Protein AF-A0A3F2RZM5-F1 (afdb_monomer)

InterPro domains:
  IPR009290 Radial spoke 3 [PF06098] (73-229)
  IPR009290 Radial spoke 3 [PTHR21648] (73-229)

Secondary structure (DSSP, 8-state):
-----------SPPP-----------------GGG---------GGGGG---PPPP-TT--TTS-------PPPTTS----HHHHHHHHHHHHHHHHHHHHHHHHHHHHHHHHHHHHHHHHHHHHHHHHHHHHHHHHHHHHHHHHHHHHHHHHHHHHHHHHHHHHHHHHHHHHHHHHHHHHHHHHHHHHHTT----HHHHHHHHHHHHHHHHHHHHHHHHHHHHHHHHHHHHHHHHHHHHS-S-S--SS--S-----------------S-------------

Mean predicted aligned error: 20.63 Å

Radius of gyration: 78.93 Å; Cα contacts (8 Å, |Δi|>4): 5; chains: 1; bounding box: 143×98×196 Å

Foldseek 3Di:
DDDDPPPPPPPDDPPDDDDDDDDDDDDPPPDPPPPDPDDPPPPPPVPPPPDPPDPPPPPDDPPDDPDPDPDDDDPPPPPDDCVVVCVVVVCVVVVVVVVVVVVVVVVVVVVVVVVVVVVVVVVVVVVVVVVVVVVVVVVVVVVVVVVVVVVVVVVVVVVVVVVVVVVVVCVVVVVVVVVVVVVVVVVCVVVVVDDDPVVVVVVVVVVVVVVVVVVVVVVVVVVVVVVVVVVVVVVVVVVVPPDDDDPPDPPDDDDDDDDDDDPDDDDPDDDPDDPPDPDPDDD

Structure (mmCIF, N/CA/C/O backbone):
data_AF-A0A3F2RZM5-F1
#
_entry.id   AF-A0A3F2RZM5-F1
#
loop_
_atom_site.group_PDB
_atom_site.id
_atom_site.type_symbol
_atom_site.label_atom_id
_atom_site.label_alt_id
_atom_site.label_comp_id
_atom_site.label_asym_id
_atom_site.label_entity_id
_atom_site.label_seq_id
_atom_site.pdbx_PDB_ins_code
_atom_site.Cartn_x
_atom_site.Cartn_y
_atom_site.Cartn_z
_atom_site.occupancy
_atom_site.B_iso_or_equiv
_atom_site.auth_seq_id
_atom_site.auth_comp_id
_atom_site.auth_asym_id
_atom_site.auth_atom_id
_atom_site.pdbx_PDB_model_num
ATOM 1 N N . MET A 1 1 ? -2.749 -2.677 -31.045 1.00 38.81 1 MET A N 1
ATOM 2 C CA . MET A 1 1 ? -2.795 -1.205 -30.966 1.00 38.81 1 MET A CA 1
ATOM 3 C C . MET A 1 1 ? -1.905 -0.737 -32.083 1.00 38.81 1 MET A C 1
ATOM 5 O O . MET A 1 1 ? -0.690 -0.882 -32.002 1.00 38.81 1 MET A O 1
ATOM 9 N N . ASP A 1 2 ? -2.575 -0.428 -33.175 1.00 39.62 2 ASP A N 1
ATOM 10 C CA . ASP A 1 2 ? -2.081 -0.513 -34.534 1.00 39.62 2 ASP A CA 1
ATOM 11 C C . ASP A 1 2 ? -1.040 0.554 -34.868 1.00 39.62 2 ASP A C 1
ATOM 13 O O . ASP A 1 2 ? -0.994 1.638 -34.286 1.00 39.62 2 ASP A O 1
ATOM 17 N N . GLN A 1 3 ? -0.149 0.160 -35.770 1.00 54.00 3 GLN A N 1
ATOM 18 C CA . GLN A 1 3 ? 0.948 0.946 -36.300 1.00 54.00 3 GLN A CA 1
ATOM 19 C C . GLN A 1 3 ? 0.406 1.968 -37.299 1.00 54.00 3 GLN A C 1
ATOM 21 O O . GLN A 1 3 ? -0.071 1.571 -38.352 1.00 54.00 3 GLN A O 1
ATOM 26 N N . ASP A 1 4 ? 0.591 3.254 -37.015 1.00 41.75 4 ASP A N 1
ATOM 27 C CA . ASP A 1 4 ? 0.565 4.314 -38.026 1.00 41.75 4 ASP A CA 1
ATOM 28 C C . ASP A 1 4 ? 1.838 5.156 -37.886 1.00 41.75 4 ASP A C 1
ATOM 30 O O . ASP A 1 4 ? 1.845 6.270 -37.366 1.00 41.75 4 ASP A O 1
ATOM 34 N N . LEU A 1 5 ? 2.964 4.603 -38.338 1.00 53.25 5 LEU A N 1
ATOM 35 C CA . LEU A 1 5 ? 4.107 5.422 -38.738 1.00 53.25 5 LEU A CA 1
ATOM 36 C C . LEU A 1 5 ? 4.076 5.499 -40.258 1.00 53.25 5 LEU A C 1
ATOM 38 O O . LEU A 1 5 ? 4.665 4.681 -40.962 1.00 53.25 5 LEU A O 1
ATOM 42 N N . SER A 1 6 ? 3.325 6.482 -40.754 1.00 38.06 6 SER A N 1
ATOM 43 C CA . SER A 1 6 ? 3.252 6.818 -42.169 1.00 38.06 6 SER A CA 1
ATOM 44 C C . SER A 1 6 ? 4.645 7.207 -42.671 1.00 38.06 6 SER A C 1
ATOM 46 O O . SER A 1 6 ? 5.098 8.339 -42.488 1.00 38.06 6 SER A O 1
ATOM 48 N N . TYR A 1 7 ? 5.344 6.270 -43.306 1.00 47.28 7 TYR A N 1
ATOM 49 C CA . TYR A 1 7 ? 6.550 6.574 -44.061 1.00 47.28 7 TYR A CA 1
ATOM 50 C C . TYR A 1 7 ? 6.135 7.309 -45.340 1.00 47.28 7 TYR A C 1
ATOM 52 O O . TYR A 1 7 ? 5.678 6.702 -46.309 1.00 47.28 7 TYR A O 1
ATOM 60 N N . SER A 1 8 ? 6.237 8.640 -45.341 1.00 44.88 8 SER A N 1
ATOM 61 C CA . SER A 1 8 ? 5.987 9.424 -46.548 1.00 44.88 8 SER A CA 1
ATOM 62 C C . SER A 1 8 ? 7.181 9.287 -47.497 1.00 44.88 8 SER A C 1
ATOM 64 O O . SER A 1 8 ? 8.165 10.024 -47.386 1.00 44.88 8 SER A O 1
ATOM 66 N N . TYR A 1 9 ? 7.101 8.355 -48.446 1.00 44.88 9 TYR A N 1
ATOM 67 C CA . TYR A 1 9 ? 8.007 8.331 -49.592 1.00 44.88 9 TYR A CA 1
ATOM 68 C C . TYR A 1 9 ? 7.734 9.576 -50.447 1.00 44.88 9 TYR A C 1
ATOM 70 O O . TYR A 1 9 ? 6.747 9.658 -51.179 1.00 44.88 9 TYR A O 1
ATOM 78 N N . SER A 1 10 ? 8.574 10.601 -50.298 1.00 52.56 10 SER A N 1
ATOM 79 C CA . SER A 1 10 ? 8.486 11.820 -51.100 1.00 52.56 10 SER A CA 1
ATOM 80 C C . SER A 1 10 ? 9.002 11.532 -52.510 1.00 52.56 10 SER A C 1
ATOM 82 O O . SER A 1 10 ? 10.199 11.606 -52.761 1.00 52.56 10 SER A O 1
ATOM 84 N N . SER A 1 11 ? 8.087 11.273 -53.443 1.00 43.91 11 SER A N 1
ATOM 85 C CA . SER A 1 11 ? 8.330 11.090 -54.886 1.00 43.91 11 SER A CA 1
ATOM 86 C C . SER A 1 11 ? 8.765 12.365 -55.629 1.00 43.91 11 SER A C 1
ATOM 88 O O . SER A 1 11 ? 8.875 12.374 -56.854 1.00 43.91 11 SER A O 1
ATOM 90 N N . LYS A 1 12 ? 9.014 13.464 -54.910 1.00 47.75 12 LYS A N 1
ATOM 91 C CA . LYS A 1 12 ? 9.544 14.698 -55.494 1.00 47.75 12 LYS A CA 1
ATOM 92 C C . LYS A 1 12 ? 11.066 14.575 -55.617 1.00 47.75 12 LYS A C 1
ATOM 94 O O . LYS A 1 12 ? 11.703 14.302 -54.597 1.00 47.75 12 LYS A O 1
ATOM 99 N N . PRO A 1 13 ? 11.670 14.817 -56.797 1.00 40.50 13 PRO A N 1
ATOM 100 C CA . PRO A 1 13 ? 13.121 14.923 -56.892 1.00 40.50 13 PRO A CA 1
ATOM 101 C C . PRO A 1 13 ? 13.576 16.022 -55.929 1.00 40.50 13 PRO A C 1
ATOM 103 O O . PRO A 1 13 ? 13.026 17.129 -55.938 1.00 40.50 13 PRO A O 1
ATOM 106 N N . ARG A 1 14 ? 14.520 15.705 -55.034 1.00 52.66 14 ARG A N 1
ATOM 107 C CA . ARG A 1 14 ? 15.006 16.700 -54.075 1.00 52.66 14 ARG A CA 1
ATOM 108 C C . ARG A 1 14 ? 15.677 17.829 -54.864 1.00 52.66 14 ARG A C 1
ATOM 110 O O . ARG A 1 14 ? 16.497 17.542 -55.737 1.00 52.66 14 ARG A O 1
ATOM 117 N N . PRO A 1 15 ? 15.328 19.099 -54.600 1.00 44.72 15 PRO A N 1
ATOM 118 C CA . PRO A 1 15 ? 15.968 20.214 -55.276 1.00 44.72 15 PRO A CA 1
ATOM 119 C C . PRO A 1 15 ? 17.466 20.188 -54.964 1.00 44.72 15 PRO A C 1
ATOM 121 O O . PRO A 1 15 ? 17.855 20.049 -53.803 1.00 44.72 15 PRO A O 1
ATOM 124 N N . VAL A 1 16 ? 18.293 20.317 -56.005 1.00 46.91 16 VAL A N 1
ATOM 125 C CA . VAL A 1 16 ? 19.742 20.495 -55.870 1.00 46.91 16 VAL A CA 1
ATOM 126 C C . VAL A 1 16 ? 19.962 21.702 -54.966 1.00 46.91 16 VAL A C 1
ATOM 128 O O . VAL A 1 16 ? 19.562 22.817 -55.307 1.00 46.91 16 VAL A O 1
ATOM 131 N N . GLN A 1 17 ? 20.529 21.472 -53.781 1.00 45.97 17 GLN A N 1
ATOM 132 C CA . GLN A 1 17 ? 20.777 22.549 -52.837 1.00 45.97 17 GLN A CA 1
ATOM 133 C C . GLN A 1 17 ? 21.834 23.483 -53.424 1.00 45.97 17 GLN A C 1
ATOM 135 O O . GLN A 1 17 ? 23.010 23.146 -53.508 1.00 45.97 17 GLN A O 1
ATOM 140 N N . THR A 1 18 ? 21.411 24.672 -53.840 1.00 38.44 18 THR A N 1
ATOM 141 C CA . THR A 1 18 ? 22.321 25.796 -54.046 1.00 38.44 18 THR A CA 1
ATOM 142 C C . THR A 1 18 ? 22.582 26.421 -52.684 1.00 38.44 18 THR A C 1
ATOM 144 O O . THR A 1 18 ? 21.632 26.809 -51.997 1.00 38.44 18 THR A O 1
ATOM 147 N N . ASN A 1 19 ? 23.853 26.490 -52.294 1.00 37.66 19 ASN A N 1
ATOM 148 C CA . ASN A 1 19 ? 24.317 26.951 -50.988 1.00 37.66 19 ASN A CA 1
ATOM 149 C C . ASN A 1 19 ? 23.664 28.278 -50.577 1.00 37.66 19 ASN A C 1
ATOM 151 O O . ASN A 1 19 ? 24.031 29.350 -51.055 1.00 37.66 19 ASN A O 1
ATOM 155 N N . ARG A 1 20 ? 22.704 28.203 -49.652 1.00 34.41 20 ARG A N 1
ATOM 156 C CA . ARG A 1 20 ? 22.189 29.353 -48.913 1.00 34.41 20 ARG A CA 1
ATOM 157 C C . ARG A 1 20 ? 22.543 29.142 -47.451 1.00 34.41 20 ARG A C 1
ATOM 159 O O . ARG A 1 20 ? 21.917 28.342 -46.761 1.00 34.41 20 ARG A O 1
ATOM 166 N N . SER A 1 21 ? 23.567 29.856 -47.007 1.00 40.28 21 SER A N 1
ATOM 167 C CA . SER A 1 21 ? 24.025 29.905 -45.624 1.00 40.28 21 SER A CA 1
ATOM 168 C C . SER A 1 21 ? 22.868 30.297 -44.703 1.00 40.28 21 SER A C 1
ATOM 170 O O . SER A 1 21 ? 22.315 31.395 -44.786 1.00 40.28 21 SER A O 1
ATOM 172 N N . LYS A 1 22 ? 22.487 29.375 -43.819 1.00 33.97 22 LYS A N 1
ATOM 173 C CA . LYS A 1 22 ? 21.599 29.633 -42.688 1.00 33.97 22 LYS A CA 1
ATOM 174 C C . LYS A 1 22 ? 22.311 29.159 -41.431 1.00 33.97 22 LYS A C 1
ATOM 176 O O . LYS A 1 22 ? 22.539 27.965 -41.263 1.00 33.97 22 LYS A O 1
ATOM 181 N N . ALA A 1 23 ? 22.667 30.119 -40.583 1.00 39.38 23 ALA A N 1
ATOM 182 C CA . ALA A 1 23 ? 23.144 29.879 -39.233 1.00 39.38 23 ALA A CA 1
ATOM 183 C C . ALA A 1 23 ? 22.125 29.020 -38.466 1.00 39.38 23 ALA A C 1
ATOM 185 O O . ALA A 1 23 ? 20.916 29.260 -38.554 1.00 39.38 23 ALA A O 1
ATOM 186 N N . ARG A 1 24 ? 22.614 28.014 -37.738 1.00 39.34 24 ARG A N 1
ATOM 187 C CA . ARG A 1 24 ? 21.838 27.271 -36.746 1.00 39.34 24 ARG A CA 1
ATOM 188 C C . ARG A 1 24 ? 22.607 27.256 -35.437 1.00 39.34 24 ARG A C 1
ATOM 190 O O . ARG A 1 24 ? 23.748 26.807 -35.388 1.00 39.34 24 ARG A O 1
ATOM 197 N N . ASP A 1 25 ? 21.937 27.772 -34.420 1.00 30.34 25 ASP A N 1
ATOM 198 C CA . ASP A 1 25 ? 22.312 27.679 -33.022 1.00 30.34 25 ASP A CA 1
ATOM 199 C C . ASP A 1 25 ? 22.349 26.221 -32.544 1.00 30.34 25 ASP A C 1
ATOM 201 O O . ASP A 1 25 ? 21.477 25.420 -32.880 1.00 30.34 25 ASP A O 1
ATOM 205 N N . GLY A 1 26 ? 23.343 25.936 -31.700 1.00 39.12 26 GLY A N 1
ATOM 206 C CA . GLY A 1 26 ? 23.176 25.195 -30.449 1.00 39.12 26 GLY A CA 1
ATOM 207 C C . GLY A 1 26 ? 22.747 23.730 -30.517 1.00 39.12 26 GLY A C 1
ATOM 208 O O . GLY A 1 26 ? 21.567 23.411 -30.421 1.00 39.12 26 GLY A O 1
ATOM 209 N N . GLY A 1 27 ? 23.734 22.835 -30.497 1.00 32.66 27 GLY A N 1
ATOM 210 C CA . GLY A 1 27 ? 23.553 21.432 -30.134 1.00 32.66 27 GLY A CA 1
ATOM 211 C C . GLY A 1 27 ? 24.880 20.689 -30.195 1.00 32.66 27 GLY A C 1
ATOM 212 O O . GLY A 1 27 ? 25.225 20.134 -31.232 1.00 32.66 27 GLY A O 1
ATOM 213 N N . VAL A 1 28 ? 25.648 20.717 -29.102 1.00 33.25 28 VAL A N 1
ATOM 214 C CA . VAL A 1 28 ? 26.870 19.914 -28.966 1.00 33.25 28 VAL A CA 1
ATOM 215 C C . VAL A 1 28 ? 26.449 18.452 -28.834 1.00 33.25 28 VAL A C 1
ATOM 217 O O . VAL A 1 28 ? 26.161 17.975 -27.740 1.00 33.25 28 VAL A O 1
ATOM 220 N N . TYR A 1 29 ? 26.391 17.743 -29.956 1.00 33.44 29 TYR A N 1
ATOM 221 C CA . TYR A 1 29 ? 26.475 16.291 -29.949 1.00 33.44 29 TYR A CA 1
ATOM 222 C C . TYR A 1 29 ? 27.955 15.945 -29.862 1.00 33.44 29 TYR A C 1
ATOM 224 O O . TYR A 1 29 ? 28.703 16.118 -30.824 1.00 33.44 29 TYR A O 1
ATOM 232 N N . VAL A 1 30 ? 28.388 15.511 -28.679 1.00 34.62 30 VAL A N 1
ATOM 233 C CA . VAL A 1 30 ? 29.696 14.882 -28.508 1.00 34.62 30 VAL A CA 1
ATOM 234 C C . VAL A 1 30 ? 29.635 13.551 -29.253 1.00 34.62 30 VAL A C 1
ATOM 236 O O . VAL A 1 30 ? 29.148 12.553 -28.733 1.00 34.62 30 VAL A O 1
ATOM 239 N N . PHE A 1 31 ? 30.061 13.559 -30.513 1.00 33.72 31 PHE A N 1
ATOM 240 C CA . PHE A 1 31 ? 30.458 12.341 -31.201 1.00 33.72 31 PHE A CA 1
ATOM 241 C C . PHE A 1 31 ? 31.793 11.911 -30.592 1.00 33.72 31 PHE A C 1
ATOM 243 O O . PHE A 1 31 ? 32.825 12.523 -30.865 1.00 33.72 31 PHE A O 1
ATOM 250 N N . ASP A 1 32 ? 31.780 10.862 -29.771 1.00 33.03 32 ASP A N 1
ATOM 251 C CA . ASP A 1 32 ? 32.996 10.106 -29.481 1.00 33.03 32 ASP A CA 1
ATOM 252 C C . ASP A 1 32 ? 33.443 9.423 -30.782 1.00 33.03 32 ASP A C 1
ATOM 254 O O . ASP A 1 32 ? 33.016 8.326 -31.138 1.00 33.03 32 ASP A O 1
ATOM 258 N N . LEU A 1 33 ? 34.310 10.110 -31.526 1.00 43.22 33 LEU A N 1
ATOM 259 C CA . LEU A 1 33 ? 34.903 9.683 -32.799 1.00 43.22 33 LEU A CA 1
ATOM 260 C C . LEU A 1 33 ? 35.944 8.554 -32.656 1.00 43.22 33 LEU A C 1
ATOM 262 O O . LEU A 1 33 ? 36.724 8.302 -33.570 1.00 43.22 33 LEU A O 1
ATOM 266 N N . ASN A 1 34 ? 35.947 7.815 -31.548 1.00 42.97 34 ASN A N 1
ATOM 267 C CA . ASN A 1 34 ? 36.972 6.805 -31.276 1.00 42.97 34 ASN A CA 1
ATOM 268 C C . ASN A 1 34 ? 36.702 5.420 -31.891 1.00 42.97 34 ASN A C 1
ATOM 270 O O . ASN A 1 34 ? 37.496 4.510 -31.673 1.00 42.97 34 ASN A O 1
ATOM 274 N N . CYS A 1 35 ? 35.631 5.224 -32.669 1.00 39.78 35 CYS A N 1
ATOM 275 C CA . CYS A 1 35 ? 35.321 3.899 -33.234 1.00 39.78 35 CYS A CA 1
ATOM 276 C C . CYS A 1 35 ? 35.730 3.670 -34.695 1.00 39.78 35 CYS A C 1
ATOM 278 O O . CYS A 1 35 ? 35.682 2.528 -35.140 1.00 39.78 35 CYS A O 1
ATOM 280 N N . LEU A 1 36 ? 36.175 4.676 -35.449 1.00 38.62 36 LEU A N 1
ATOM 281 C CA . LEU A 1 36 ? 36.651 4.461 -36.821 1.00 38.62 36 LEU A CA 1
ATOM 282 C C . LEU A 1 36 ? 37.844 5.372 -37.100 1.00 38.62 36 LEU A C 1
ATOM 284 O O . LEU A 1 36 ? 37.681 6.518 -37.505 1.00 38.62 36 LEU A O 1
ATOM 288 N N . GLY A 1 37 ? 39.051 4.849 -36.873 1.00 38.72 37 GLY A N 1
ATOM 289 C CA . GLY A 1 37 ? 40.308 5.488 -37.256 1.00 38.72 37 GLY A CA 1
ATOM 290 C C . GLY A 1 37 ? 40.425 5.640 -38.773 1.00 38.72 37 GLY A C 1
ATOM 291 O O . GLY A 1 37 ? 41.093 4.849 -39.432 1.00 38.72 37 GLY A O 1
ATOM 292 N N . LEU A 1 38 ? 39.775 6.661 -39.322 1.00 40.31 38 LEU A N 1
ATOM 293 C CA . LEU A 1 38 ? 39.871 7.074 -40.715 1.00 40.31 38 LEU A CA 1
ATOM 294 C C . LEU A 1 38 ? 40.163 8.577 -40.747 1.00 40.31 38 LEU A C 1
ATOM 296 O O . LEU A 1 38 ? 39.450 9.343 -40.099 1.00 40.31 38 LEU A O 1
ATOM 300 N N . PRO A 1 39 ? 41.212 9.017 -41.464 1.00 35.75 39 PRO A N 1
ATOM 301 C CA . PRO A 1 39 ? 41.533 10.430 -41.551 1.00 35.75 39 PRO A CA 1
ATOM 302 C C . PRO A 1 39 ? 40.389 11.144 -42.272 1.00 35.75 39 PRO A C 1
ATOM 304 O O . PRO A 1 39 ? 40.117 10.882 -43.446 1.00 35.75 39 PRO A O 1
ATOM 307 N N . CYS A 1 40 ? 39.712 12.042 -41.557 1.00 34.62 40 CYS A N 1
ATOM 308 C CA . CYS A 1 40 ? 38.800 13.014 -42.136 1.00 34.62 40 CYS A CA 1
ATOM 309 C C . CYS A 1 40 ? 39.620 13.932 -43.048 1.00 34.62 40 CYS A C 1
ATOM 311 O O . CYS A 1 40 ? 40.202 14.915 -42.604 1.00 34.62 40 CYS A O 1
ATOM 313 N N . GLY A 1 41 ? 39.737 13.559 -44.320 1.00 37.22 41 GLY A N 1
ATOM 314 C CA . GLY A 1 41 ? 40.150 14.485 -45.357 1.00 37.22 41 GLY A CA 1
ATOM 315 C C . GLY A 1 41 ? 38.997 15.444 -45.588 1.00 37.22 41 GLY A C 1
ATOM 316 O O . GLY A 1 41 ? 37.977 15.044 -46.150 1.00 37.22 41 GLY A O 1
ATOM 317 N N . ASP A 1 42 ? 39.157 16.679 -45.123 1.00 38.12 42 ASP A N 1
ATOM 318 C CA . ASP A 1 42 ? 38.301 17.810 -45.458 1.00 38.12 42 ASP A CA 1
ATOM 319 C C . ASP A 1 42 ? 38.306 17.995 -46.981 1.00 38.12 42 ASP A C 1
ATOM 321 O O . ASP A 1 42 ? 39.145 18.693 -47.550 1.00 38.12 42 ASP A O 1
ATOM 325 N N . LEU A 1 43 ? 37.397 17.309 -47.677 1.00 43.38 43 LEU A N 1
ATOM 326 C CA . LEU A 1 43 ? 37.180 17.536 -49.097 1.00 43.38 43 LEU A CA 1
ATOM 327 C C . LEU A 1 43 ? 36.274 18.757 -49.228 1.00 43.38 43 LEU A C 1
ATOM 329 O O . LEU A 1 43 ? 35.054 18.660 -49.348 1.00 43.38 43 LEU A O 1
ATOM 333 N N . ASP A 1 44 ? 36.908 19.918 -49.129 1.00 35.75 44 ASP A N 1
ATOM 334 C CA . ASP A 1 44 ? 36.292 21.216 -49.325 1.00 35.75 44 ASP A CA 1
ATOM 335 C C . ASP A 1 44 ? 35.792 21.319 -50.782 1.00 35.75 44 ASP A C 1
ATOM 337 O O . ASP A 1 44 ? 36.557 21.473 -51.736 1.00 35.75 44 ASP A O 1
ATOM 341 N N . VAL A 1 45 ? 34.477 21.177 -50.977 1.00 47.53 45 VAL A N 1
ATOM 342 C CA . VAL A 1 45 ? 33.809 21.214 -52.297 1.00 47.53 45 VAL A CA 1
ATOM 343 C C . VAL A 1 45 ? 33.804 22.641 -52.891 1.00 47.53 45 VAL A C 1
ATOM 345 O O . VAL A 1 45 ? 33.291 22.878 -53.984 1.00 47.53 45 VAL A O 1
ATOM 348 N N . SER A 1 46 ? 34.415 23.618 -52.215 1.00 43.97 46 SER A N 1
ATOM 349 C CA . SER A 1 46 ? 34.514 25.011 -52.668 1.00 43.97 46 SER A CA 1
ATOM 350 C C . SER A 1 46 ? 35.538 25.255 -53.794 1.00 43.97 46 SER A C 1
ATOM 352 O O . SER A 1 46 ? 35.546 26.333 -54.386 1.00 43.97 46 SER A O 1
ATOM 354 N N . VAL A 1 47 ? 36.345 24.259 -54.182 1.00 45.62 47 VAL A N 1
ATOM 355 C CA . VAL A 1 47 ? 37.395 24.413 -55.218 1.00 45.62 47 VAL A CA 1
ATOM 356 C C . VAL A 1 47 ? 36.859 24.339 -56.665 1.00 45.62 47 VAL A C 1
ATOM 358 O O . VAL A 1 47 ? 37.583 24.597 -57.625 1.00 45.62 47 VAL A O 1
ATOM 361 N N . TRP A 1 48 ? 35.570 24.055 -56.868 1.00 46.91 48 TRP A N 1
ATOM 362 C CA . TRP A 1 48 ? 34.985 23.814 -58.199 1.00 46.91 48 TRP A CA 1
ATOM 363 C C . TRP A 1 48 ? 34.315 25.029 -58.870 1.00 46.91 48 TRP A C 1
ATOM 365 O O . TRP A 1 48 ? 33.438 24.882 -59.719 1.00 46.91 48 TRP A O 1
ATOM 375 N N . LEU A 1 49 ? 34.763 26.239 -58.526 1.00 44.94 49 LEU A N 1
ATOM 376 C CA . LEU A 1 49 ? 34.400 27.496 -59.202 1.00 44.94 49 LEU A CA 1
ATOM 377 C C . LEU A 1 49 ? 35.617 28.294 -59.693 1.00 44.94 49 LEU A C 1
ATOM 379 O O . LEU A 1 49 ? 35.490 29.469 -60.022 1.00 44.94 49 LEU A O 1
ATOM 383 N N . ASN A 1 50 ? 36.786 27.666 -59.838 1.00 49.03 50 ASN A N 1
ATOM 384 C CA . ASN A 1 50 ? 37.861 28.245 -60.647 1.00 49.03 50 ASN A CA 1
ATOM 385 C C . ASN A 1 50 ? 37.581 27.990 -62.134 1.00 49.03 50 ASN A C 1
ATOM 387 O O . ASN A 1 50 ? 38.313 27.288 -62.832 1.00 49.03 50 ASN A O 1
ATOM 391 N N . SER A 1 51 ? 36.487 28.574 -62.625 1.00 51.84 51 SER A N 1
ATOM 392 C CA . SER A 1 51 ? 36.343 28.869 -64.043 1.00 51.84 51 SER A CA 1
ATOM 393 C C . SER A 1 51 ? 37.558 29.696 -64.455 1.00 51.84 51 SER A C 1
ATOM 395 O O . SER A 1 51 ? 37.757 30.796 -63.932 1.00 51.84 51 SER A O 1
ATOM 397 N N . LYS A 1 52 ? 38.372 29.173 -65.382 1.00 55.84 52 LYS A N 1
ATOM 398 C CA . LYS A 1 52 ? 39.306 29.999 -66.161 1.00 55.84 52 LYS A CA 1
ATOM 399 C C . LYS A 1 52 ? 38.565 31.284 -66.561 1.00 55.84 52 LYS A C 1
ATOM 401 O O . LYS A 1 52 ? 37.401 31.172 -66.962 1.00 55.84 52 LYS A O 1
ATOM 406 N N . PRO A 1 53 ? 39.177 32.475 -66.430 1.00 50.41 53 PRO A N 1
ATOM 407 C CA . PRO A 1 53 ? 38.505 33.706 -66.813 1.00 50.41 53 PRO A CA 1
ATOM 408 C C . PRO A 1 53 ? 38.030 33.558 -68.257 1.00 50.41 53 PRO A C 1
ATOM 410 O O . PRO A 1 53 ? 38.814 33.202 -69.139 1.00 50.41 53 PRO A O 1
ATOM 413 N N . ILE A 1 54 ? 36.732 33.775 -68.474 1.00 54.22 54 ILE A N 1
ATOM 414 C CA . ILE A 1 54 ? 36.162 33.889 -69.816 1.00 54.22 54 ILE A CA 1
ATOM 415 C C . ILE A 1 54 ? 37.006 34.960 -70.521 1.00 54.22 54 ILE A C 1
ATOM 417 O O . ILE A 1 54 ? 37.182 36.037 -69.935 1.00 54.22 54 ILE A O 1
ATOM 421 N N . PRO A 1 55 ? 37.592 34.688 -71.704 1.00 55.72 55 PRO A N 1
ATOM 422 C CA . PRO A 1 55 ? 38.363 35.706 -72.398 1.00 55.72 55 PRO A CA 1
ATOM 423 C C . PRO A 1 55 ? 37.481 36.951 -72.562 1.00 55.72 55 PRO A C 1
ATOM 425 O O . PRO A 1 55 ? 36.287 36.814 -72.854 1.00 55.72 55 PRO A O 1
ATOM 428 N N . PRO A 1 56 ? 38.018 38.158 -72.321 1.00 57.25 56 PRO A N 1
ATOM 429 C CA . PRO A 1 56 ? 37.230 39.375 -72.420 1.00 57.25 56 PRO A CA 1
ATOM 430 C C . PRO A 1 56 ? 36.589 39.441 -73.806 1.00 57.25 56 PRO A C 1
ATOM 432 O O . PRO A 1 56 ? 37.258 39.233 -74.816 1.00 57.25 56 PRO A O 1
ATOM 435 N N . ASN A 1 57 ? 35.284 39.706 -73.850 1.00 52.72 57 ASN A N 1
ATOM 436 C CA . ASN A 1 57 ? 34.549 39.888 -75.093 1.00 52.72 57 ASN A CA 1
ATOM 437 C C . ASN A 1 57 ? 35.148 41.088 -75.853 1.00 52.72 57 ASN A C 1
ATOM 439 O O . ASN A 1 57 ? 34.877 42.238 -75.507 1.00 52.72 57 ASN A O 1
ATOM 443 N N . ILE A 1 58 ? 35.976 40.830 -76.871 1.00 59.19 58 ILE A N 1
ATOM 444 C CA . ILE A 1 58 ? 36.679 41.847 -77.678 1.00 59.19 58 ILE A CA 1
ATOM 445 C C . ILE A 1 58 ? 35.719 42.514 -78.680 1.00 59.19 58 ILE A C 1
ATOM 447 O O . ILE A 1 58 ? 36.105 42.838 -79.799 1.00 59.19 58 ILE A O 1
ATOM 451 N N . MET A 1 59 ? 34.435 42.697 -78.357 1.00 54.62 59 MET A N 1
ATOM 452 C CA . MET A 1 59 ? 33.508 43.179 -79.385 1.00 54.62 59 MET A CA 1
ATOM 453 C C . MET A 1 59 ? 33.517 44.700 -79.580 1.00 54.62 59 MET A C 1
ATOM 455 O O . MET A 1 59 ? 33.007 45.168 -80.597 1.00 54.62 59 MET A O 1
ATOM 459 N N . HIS A 1 60 ? 34.131 45.502 -78.701 1.00 56.16 60 HIS A N 1
ATOM 460 C CA . HIS A 1 60 ? 34.067 46.966 -78.831 1.00 56.16 60 HIS A CA 1
ATOM 461 C C . HIS A 1 60 ? 35.371 47.695 -78.463 1.00 56.16 60 HIS A C 1
ATOM 463 O O . HIS A 1 60 ? 35.374 48.552 -77.584 1.00 56.16 60 HIS A O 1
ATOM 469 N N . ASP A 1 61 ? 36.467 47.406 -79.170 1.00 54.88 61 ASP A N 1
ATOM 470 C CA . ASP A 1 61 ? 37.611 48.327 -79.232 1.00 54.88 61 ASP A CA 1
ATOM 471 C C . ASP A 1 61 ? 37.426 49.288 -80.432 1.00 54.88 61 ASP A C 1
ATOM 473 O O . ASP A 1 61 ? 37.298 48.821 -81.569 1.00 54.88 61 ASP A O 1
ATOM 477 N N . PRO A 1 62 ? 37.379 50.624 -80.244 1.00 58.69 62 PRO A N 1
ATOM 478 C CA . PRO A 1 62 ? 37.183 51.587 -81.333 1.00 58.69 62 PRO A CA 1
ATOM 479 C C . PRO A 1 62 ? 38.311 51.622 -82.379 1.00 58.69 62 PRO A C 1
ATOM 481 O O . PRO A 1 62 ? 38.185 52.338 -83.370 1.00 58.69 62 PRO A O 1
ATOM 484 N N . ARG A 1 63 ? 39.422 50.902 -82.163 1.00 59.28 63 ARG A N 1
ATOM 485 C CA . ARG A 1 63 ? 40.617 50.932 -83.027 1.00 59.28 63 ARG A CA 1
ATOM 486 C C . ARG A 1 63 ? 40.616 49.924 -84.182 1.00 59.28 63 ARG A C 1
ATOM 488 O O . ARG A 1 63 ? 41.537 49.960 -84.995 1.00 59.28 63 ARG A O 1
ATOM 495 N N . ILE A 1 64 ? 39.615 49.049 -84.287 1.00 57.06 64 ILE A N 1
ATOM 496 C CA . ILE A 1 64 ? 39.554 48.013 -85.333 1.00 57.06 64 ILE A CA 1
ATOM 497 C C . ILE A 1 64 ? 38.594 48.466 -86.454 1.00 57.06 64 ILE A C 1
ATOM 499 O O . ILE A 1 64 ? 37.433 48.773 -86.166 1.00 57.06 64 ILE A O 1
ATOM 503 N N . PRO A 1 65 ? 39.026 48.532 -87.732 1.00 55.16 65 PRO A N 1
ATOM 504 C CA . PRO A 1 65 ? 38.156 48.941 -88.833 1.00 55.16 65 PRO A CA 1
ATOM 505 C C . PRO A 1 65 ? 37.010 47.939 -89.029 1.00 55.16 65 PRO A C 1
ATOM 507 O O . PRO A 1 65 ? 37.227 46.736 -89.160 1.00 55.16 65 PRO A O 1
ATOM 510 N N . ARG A 1 66 ? 35.771 48.445 -89.078 1.00 55.53 66 ARG A N 1
ATOM 511 C CA . ARG A 1 66 ? 34.556 47.651 -89.328 1.00 55.53 66 ARG A CA 1
ATOM 512 C C . ARG A 1 66 ? 34.416 47.346 -90.822 1.00 55.53 66 ARG A C 1
ATOM 514 O O . ARG A 1 66 ? 33.593 47.943 -91.507 1.00 55.53 66 ARG A O 1
ATOM 521 N N . GLY A 1 67 ? 35.240 46.434 -91.326 1.00 54.50 67 GLY A N 1
ATOM 522 C CA . GLY A 1 67 ? 34.982 45.735 -92.583 1.00 54.50 67 GLY A CA 1
ATOM 523 C C . GLY A 1 67 ? 34.197 44.461 -92.285 1.00 54.50 67 GLY A C 1
ATOM 524 O O . GLY A 1 67 ? 34.695 43.597 -91.570 1.00 54.50 67 GLY A O 1
ATOM 525 N N . SER A 1 68 ? 32.969 44.334 -92.790 1.00 51.22 68 SER A N 1
ATOM 526 C CA . SER A 1 68 ? 32.193 43.095 -92.667 1.00 51.22 68 SER A CA 1
ATOM 527 C C . SER A 1 68 ? 32.725 42.055 -93.656 1.00 51.22 68 SER A C 1
ATOM 529 O O . SER A 1 68 ? 32.184 41.889 -94.748 1.00 51.22 68 SER A O 1
ATOM 531 N N . VAL A 1 69 ? 33.815 41.383 -93.292 1.00 60.09 69 VAL A N 1
ATOM 532 C CA . VAL A 1 69 ? 34.257 40.166 -93.977 1.00 60.09 69 VAL A CA 1
ATOM 533 C C . VAL A 1 69 ? 33.589 38.994 -93.267 1.00 60.09 69 VAL A C 1
ATOM 535 O O . VAL A 1 69 ? 33.965 38.639 -92.154 1.00 60.09 69 VAL A O 1
ATOM 538 N N . PHE A 1 70 ? 32.562 38.422 -93.892 1.00 54.38 70 PHE A N 1
ATOM 539 C CA . PHE A 1 70 ? 32.021 37.134 -93.472 1.00 54.38 70 PHE A CA 1
ATOM 540 C C . PHE A 1 70 ? 32.961 36.055 -94.012 1.00 54.38 70 PHE A C 1
ATOM 542 O O . PHE A 1 70 ? 32.920 35.746 -95.200 1.00 54.38 70 PHE A O 1
ATOM 549 N N . ALA A 1 71 ? 33.847 35.533 -93.166 1.00 63.16 71 ALA A N 1
ATOM 550 C CA . ALA A 1 71 ? 34.576 34.306 -93.464 1.00 63.16 71 ALA A CA 1
ATOM 551 C C . ALA A 1 71 ? 33.653 33.123 -93.116 1.00 63.16 71 ALA A C 1
ATOM 553 O O . ALA A 1 71 ? 33.324 32.965 -91.936 1.00 63.16 71 ALA A O 1
ATOM 554 N N . PRO A 1 72 ? 33.157 32.344 -94.097 1.00 64.94 72 PRO A N 1
ATOM 555 C CA . PRO A 1 72 ? 32.437 31.117 -93.795 1.00 64.94 72 PRO A CA 1
ATOM 556 C C . PRO A 1 72 ? 33.429 30.119 -93.197 1.00 64.94 72 PRO A C 1
ATOM 558 O O . PRO A 1 72 ? 34.514 29.919 -93.732 1.00 64.94 72 PRO A O 1
ATOM 561 N N . ILE A 1 73 ? 33.063 29.539 -92.062 1.00 67.38 73 ILE A N 1
ATOM 562 C CA . ILE A 1 73 ? 33.786 28.419 -91.464 1.00 67.38 73 ILE A CA 1
ATOM 563 C C . ILE A 1 73 ? 33.297 27.170 -92.192 1.00 67.38 73 ILE A C 1
ATOM 565 O O . ILE A 1 73 ? 32.087 26.924 -92.221 1.00 67.38 73 ILE A O 1
ATOM 569 N N . GLU A 1 74 ? 34.204 26.408 -92.794 1.00 67.75 74 GLU A N 1
ATOM 570 C CA . GLU A 1 74 ? 33.851 25.161 -93.470 1.00 67.75 74 GLU A CA 1
ATOM 571 C C . GLU A 1 74 ? 33.878 23.998 -92.467 1.00 67.75 74 GLU A C 1
ATOM 573 O O . GLU A 1 74 ? 34.680 23.970 -91.533 1.00 67.75 74 GLU A O 1
ATOM 578 N N . GLU A 1 75 ? 33.005 23.001 -92.641 1.00 63.44 75 GLU A N 1
ATOM 579 C CA . GLU A 1 75 ? 32.938 21.835 -91.739 1.00 63.44 75 GLU A CA 1
ATOM 580 C C . GLU A 1 75 ? 34.259 21.031 -91.701 1.00 63.44 75 GLU A C 1
ATOM 582 O O . GLU A 1 75 ? 34.501 20.277 -90.759 1.00 63.44 75 GLU A O 1
ATOM 587 N N . SER A 1 76 ? 35.146 21.225 -92.686 1.00 60.22 76 SER A N 1
ATOM 588 C CA . SER A 1 76 ? 36.476 20.612 -92.778 1.00 60.22 76 SER A CA 1
ATOM 589 C C . SER A 1 76 ? 37.587 21.313 -91.981 1.00 60.22 76 SER A C 1
ATOM 591 O O . SER A 1 76 ? 38.699 20.789 -91.943 1.00 60.22 76 SER A O 1
ATOM 593 N N . ASP A 1 77 ? 37.324 22.446 -91.317 1.00 66.19 77 ASP A N 1
ATOM 594 C CA . ASP A 1 77 ? 38.356 23.254 -90.635 1.00 66.19 77 ASP A CA 1
ATOM 595 C C . ASP A 1 77 ? 38.847 22.680 -89.286 1.00 66.19 77 ASP A C 1
ATOM 597 O O . ASP A 1 77 ? 39.638 23.309 -88.582 1.00 66.19 77 ASP A O 1
ATOM 601 N N . GLY A 1 78 ? 38.401 21.482 -88.886 1.00 68.31 78 GLY A N 1
ATOM 602 C CA . GLY A 1 78 ? 38.886 20.822 -87.663 1.00 68.31 78 GLY A CA 1
ATOM 603 C C . GLY A 1 78 ? 38.579 21.594 -86.370 1.00 68.31 78 GLY A C 1
ATOM 604 O O . GLY A 1 78 ? 39.270 21.427 -85.367 1.00 68.31 78 GLY A O 1
ATOM 605 N N . LEU A 1 79 ? 37.542 22.441 -86.389 1.00 72.75 79 LEU A N 1
ATOM 606 C CA . LEU A 1 79 ? 37.194 23.381 -85.316 1.00 72.75 79 LEU A CA 1
ATOM 607 C C . LEU A 1 79 ? 36.692 22.735 -84.014 1.00 72.75 79 LEU A C 1
ATOM 609 O O . LEU A 1 79 ? 36.558 23.425 -83.005 1.00 72.75 79 LEU A O 1
ATOM 613 N N . PHE A 1 80 ? 36.398 21.435 -84.022 1.00 76.56 80 PHE A N 1
ATOM 614 C CA . PHE A 1 80 ? 35.901 20.702 -82.863 1.00 76.56 80 PHE A CA 1
ATOM 615 C C . PHE A 1 80 ? 36.846 19.554 -82.515 1.00 76.56 80 PHE A C 1
ATOM 617 O O . PHE A 1 80 ? 37.002 18.607 -83.286 1.00 76.56 80 PHE A O 1
ATOM 624 N N . ASN A 1 81 ? 37.449 19.624 -81.326 1.00 82.62 81 ASN A N 1
ATOM 625 C CA . ASN A 1 81 ? 38.250 18.538 -80.777 1.00 82.62 81 ASN A CA 1
ATOM 626 C C . ASN A 1 81 ? 37.459 17.816 -79.682 1.00 82.62 81 ASN A C 1
ATOM 628 O O . ASN A 1 81 ? 37.355 18.301 -78.554 1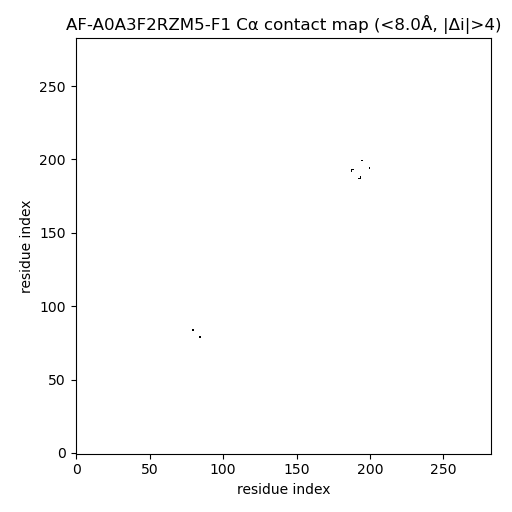.00 82.62 81 ASN A O 1
ATOM 632 N N . PHE A 1 82 ? 36.924 16.641 -80.018 1.00 85.31 82 PHE A N 1
ATOM 633 C CA . PHE A 1 82 ? 36.096 15.852 -79.109 1.00 85.31 82 PHE A CA 1
ATOM 634 C C . PHE A 1 82 ? 36.800 15.548 -77.781 1.00 85.31 82 PHE A C 1
ATOM 636 O O . PHE A 1 82 ? 36.174 15.670 -76.733 1.00 85.31 82 PHE A O 1
ATOM 643 N N . ASP A 1 83 ? 38.097 15.232 -77.801 1.00 87.06 83 ASP A N 1
ATOM 644 C CA . ASP A 1 83 ? 38.843 14.850 -76.595 1.00 87.06 83 ASP A CA 1
ATOM 645 C C . ASP A 1 83 ? 38.965 16.009 -75.594 1.00 87.06 83 ASP A C 1
ATOM 647 O O . ASP A 1 83 ? 38.964 15.800 -74.379 1.00 87.06 83 ASP A O 1
ATOM 651 N N . VAL A 1 84 ? 39.023 17.248 -76.092 1.00 86.75 84 VAL A N 1
ATOM 652 C CA . VAL A 1 84 ? 39.090 18.456 -75.257 1.00 86.75 84 VAL A CA 1
ATOM 653 C C . VAL A 1 84 ? 37.700 18.862 -74.774 1.00 86.75 84 VAL A C 1
ATOM 655 O O . VAL A 1 84 ? 37.533 19.197 -73.602 1.00 86.75 84 VAL A O 1
ATOM 658 N N . GLU A 1 85 ? 36.698 18.798 -75.647 1.00 85.50 85 GLU A N 1
ATOM 659 C CA . GLU A 1 85 ? 35.343 19.269 -75.343 1.00 85.50 85 GLU A CA 1
ATOM 660 C C . GLU A 1 85 ? 34.529 18.271 -74.501 1.00 85.50 85 GLU A C 1
ATOM 662 O O . GLU A 1 85 ? 33.618 18.664 -73.770 1.00 85.50 85 GLU A O 1
ATOM 667 N N . VAL A 1 86 ? 34.869 16.975 -74.527 1.00 92.06 86 VAL A N 1
ATOM 668 C CA . VAL A 1 86 ? 34.215 15.955 -73.687 1.00 92.06 86 VAL A CA 1
ATOM 669 C C . VAL A 1 86 ? 34.725 15.962 -72.242 1.00 92.06 86 VAL A C 1
ATOM 671 O O . VAL A 1 86 ? 33.989 15.590 -71.326 1.00 92.06 86 VAL A O 1
ATOM 674 N N . MET A 1 87 ? 35.960 16.416 -72.002 1.00 88.38 87 MET A N 1
ATOM 675 C CA . MET A 1 87 ? 36.599 16.420 -70.677 1.00 88.38 87 MET A CA 1
ATOM 676 C C . MET A 1 87 ? 35.771 17.145 -69.593 1.00 88.38 87 MET A C 1
ATOM 678 O O . MET A 1 87 ? 35.579 16.570 -68.518 1.00 88.38 87 MET A O 1
ATOM 682 N N . PRO A 1 88 ? 35.227 18.360 -69.820 1.00 91.25 88 PRO A N 1
ATOM 683 C CA . PRO A 1 88 ? 34.376 19.038 -68.840 1.00 91.25 88 PRO A CA 1
ATOM 684 C C . PRO A 1 88 ? 33.101 18.256 -68.515 1.00 91.25 88 PRO A C 1
ATOM 686 O O . PRO A 1 88 ? 32.714 18.170 -67.347 1.00 91.25 88 PRO A O 1
ATOM 689 N N . LEU A 1 89 ? 32.468 17.656 -69.529 1.00 89.62 89 LEU A N 1
ATOM 690 C CA . LEU A 1 89 ? 31.260 16.854 -69.348 1.00 89.62 89 LEU A CA 1
ATOM 691 C C . LEU A 1 89 ? 31.565 15.596 -68.528 1.00 89.62 89 LEU A C 1
ATOM 693 O O . LEU A 1 89 ? 30.863 15.311 -67.556 1.00 89.62 89 LEU A O 1
ATOM 697 N N . LEU A 1 90 ? 32.639 14.884 -68.873 1.00 93.56 90 LEU A N 1
ATOM 698 C CA . LEU A 1 90 ? 33.052 13.675 -68.169 1.00 93.56 90 LEU A CA 1
ATOM 699 C C . LEU A 1 90 ? 33.420 13.974 -66.713 1.00 93.56 90 LEU A C 1
ATOM 701 O O . LEU A 1 90 ? 32.967 13.266 -65.817 1.00 93.56 90 LEU A O 1
ATOM 705 N N . ASN A 1 91 ? 34.155 15.057 -66.453 1.00 88.81 91 ASN A N 1
ATOM 706 C CA . ASN A 1 91 ? 34.516 15.443 -65.090 1.00 88.81 91 ASN A CA 1
ATOM 707 C C . ASN A 1 91 ? 33.278 15.764 -64.245 1.00 88.81 91 ASN A C 1
ATOM 709 O O . ASN A 1 91 ? 33.189 15.340 -63.095 1.00 88.81 91 ASN A O 1
ATOM 713 N N . VAL A 1 92 ? 32.294 16.476 -64.803 1.00 93.31 92 VAL A N 1
ATOM 714 C CA . VAL A 1 92 ? 31.040 16.761 -64.089 1.00 93.31 92 VAL A CA 1
ATOM 715 C C . VAL A 1 92 ? 30.267 15.473 -63.801 1.00 93.31 92 VAL A C 1
ATOM 717 O O . VAL A 1 92 ? 29.764 15.315 -62.690 1.00 93.31 92 VAL A O 1
ATOM 720 N N . LEU A 1 93 ? 30.170 14.555 -64.765 1.00 93.31 93 LEU A N 1
ATOM 721 C CA . LEU A 1 93 ? 29.432 13.300 -64.596 1.00 93.31 93 LEU A CA 1
ATOM 722 C C . LEU A 1 93 ? 30.103 12.378 -63.576 1.00 93.31 93 LEU A C 1
ATOM 724 O O . LEU A 1 93 ? 29.438 11.905 -62.655 1.00 93.31 93 LEU A O 1
ATOM 728 N N . VAL A 1 94 ? 31.413 12.162 -63.688 1.00 93.81 94 VAL A N 1
ATOM 729 C CA . VAL A 1 94 ? 32.166 11.296 -62.771 1.00 93.81 94 VAL A CA 1
ATOM 730 C C . VAL A 1 94 ? 32.152 11.873 -61.358 1.00 93.81 94 VAL A C 1
ATOM 732 O O . VAL A 1 94 ? 31.827 11.167 -60.409 1.00 93.81 94 VAL A O 1
ATOM 735 N N . ASN A 1 95 ? 32.398 13.174 -61.197 1.00 91.44 95 ASN A N 1
ATOM 736 C CA . ASN A 1 95 ? 32.447 13.764 -59.860 1.00 91.44 95 ASN A CA 1
ATOM 737 C C . ASN A 1 95 ? 31.073 13.810 -59.196 1.00 91.44 95 ASN A C 1
ATOM 739 O O . ASN A 1 95 ? 30.969 13.529 -58.005 1.00 91.44 95 ASN A O 1
ATOM 743 N N . LYS A 1 96 ? 30.007 14.113 -59.947 1.00 90.25 96 LYS A N 1
ATOM 744 C CA . LYS A 1 96 ? 28.646 14.079 -59.397 1.00 90.25 96 LYS A CA 1
ATOM 745 C C . LYS A 1 96 ? 28.221 12.666 -59.027 1.00 90.25 96 LYS A C 1
ATOM 747 O O . LYS A 1 96 ? 27.671 12.486 -57.949 1.00 90.25 96 LYS A O 1
ATOM 752 N N . THR A 1 97 ? 28.489 11.680 -59.883 1.00 93.81 97 THR A N 1
ATOM 753 C CA . THR A 1 97 ? 28.109 10.286 -59.606 1.00 93.81 97 THR A CA 1
ATOM 754 C C . THR A 1 97 ? 28.872 9.720 -58.412 1.00 93.81 97 THR A C 1
ATOM 756 O O . THR A 1 97 ? 28.254 9.111 -57.545 1.00 93.81 97 THR A O 1
ATOM 759 N N . LEU A 1 98 ? 30.176 9.990 -58.294 1.00 94.38 98 LEU A N 1
ATOM 760 C CA . LEU A 1 98 ? 30.967 9.577 -57.131 1.00 94.38 98 LEU A CA 1
ATOM 761 C C . LEU A 1 98 ? 30.532 10.293 -55.847 1.00 94.38 98 LEU A C 1
ATOM 763 O O . LEU A 1 98 ? 30.357 9.644 -54.819 1.00 94.38 98 LEU A O 1
ATOM 767 N N . ALA A 1 99 ? 30.327 11.614 -55.893 1.00 88.38 99 ALA A N 1
ATOM 768 C CA . ALA A 1 99 ? 29.879 12.373 -54.727 1.00 88.38 99 ALA A CA 1
ATOM 769 C C . ALA A 1 99 ? 28.492 11.917 -54.254 1.00 88.38 99 ALA A C 1
ATOM 771 O O . ALA A 1 99 ? 28.279 11.752 -53.055 1.00 88.38 99 ALA A O 1
ATOM 772 N N . GLN A 1 100 ? 27.574 11.669 -55.192 1.00 93.06 100 GLN A N 1
ATOM 773 C CA . GLN A 1 100 ? 26.242 11.161 -54.893 1.00 93.06 100 GLN A CA 1
ATOM 774 C C . GLN A 1 100 ? 26.303 9.751 -54.292 1.00 93.06 100 GLN A C 1
ATOM 776 O O . GLN A 1 100 ? 25.732 9.537 -53.229 1.00 93.06 100 GLN A O 1
ATOM 781 N N . ALA A 1 101 ? 27.052 8.823 -54.897 1.00 93.56 101 ALA A N 1
ATOM 782 C CA . ALA A 1 101 ? 27.190 7.462 -54.378 1.00 93.56 101 ALA A CA 1
ATOM 783 C C . ALA A 1 101 ? 27.791 7.436 -52.960 1.00 93.56 101 ALA A C 1
ATOM 785 O O . ALA A 1 101 ? 27.331 6.692 -52.096 1.00 93.56 101 ALA A O 1
ATOM 786 N N . LEU A 1 102 ? 28.797 8.275 -52.687 1.00 94.12 102 LEU A N 1
ATOM 787 C CA . LEU A 1 102 ? 29.393 8.383 -51.352 1.00 94.12 102 LEU A CA 1
ATOM 788 C C . LEU A 1 102 ? 28.424 8.966 -50.317 1.00 94.12 102 LEU A C 1
ATOM 790 O O . LEU A 1 102 ? 28.458 8.550 -49.159 1.00 94.12 102 LEU A O 1
ATOM 794 N N . LEU A 1 103 ? 27.589 9.930 -50.710 1.00 95.12 103 LEU A N 1
ATOM 795 C CA . LEU A 1 103 ? 26.572 10.503 -49.833 1.00 95.12 103 LEU A CA 1
ATOM 796 C C . LEU A 1 103 ? 25.495 9.463 -49.500 1.00 95.12 103 LEU A C 1
ATOM 798 O O . LEU A 1 103 ? 25.206 9.256 -48.328 1.00 95.12 103 LEU A O 1
ATOM 802 N N . GLU A 1 104 ? 24.974 8.763 -50.509 1.00 93.81 104 GLU A N 1
ATOM 803 C CA . GLU A 1 104 ? 23.933 7.740 -50.345 1.00 93.81 104 GLU A CA 1
ATOM 804 C C . GLU A 1 104 ? 24.390 6.616 -49.405 1.00 93.81 104 GLU A C 1
ATOM 806 O O . GLU A 1 104 ? 23.674 6.257 -48.472 1.00 93.81 104 GLU A O 1
ATOM 811 N N . VAL A 1 105 ? 25.623 6.119 -49.565 1.00 97.00 105 VAL A N 1
ATOM 812 C CA . VAL A 1 105 ? 26.173 5.085 -48.672 1.00 97.00 105 VAL A CA 1
ATOM 813 C C . VAL A 1 105 ? 26.297 5.587 -47.229 1.00 97.00 105 VAL A C 1
ATOM 815 O O . VAL A 1 105 ? 25.996 4.840 -46.297 1.00 97.00 105 VAL A O 1
ATOM 818 N N . LYS A 1 106 ? 26.720 6.841 -47.020 1.00 93.62 106 LYS A N 1
ATOM 819 C CA . LYS A 1 106 ? 26.810 7.431 -45.674 1.00 93.62 106 LYS A CA 1
ATOM 820 C C . LYS A 1 106 ? 25.431 7.601 -45.037 1.00 93.62 106 LYS A C 1
ATOM 822 O O . LYS A 1 106 ? 25.263 7.243 -43.875 1.00 93.62 106 LYS A O 1
ATOM 827 N N . GLU A 1 107 ? 24.455 8.097 -45.793 1.00 93.62 107 GLU A N 1
ATOM 828 C CA . GLU A 1 107 ? 23.073 8.250 -45.326 1.00 93.62 107 GLU A CA 1
ATOM 829 C C . GLU A 1 107 ? 22.462 6.894 -44.952 1.00 93.62 107 GLU A C 1
ATOM 831 O O . GLU A 1 107 ? 21.862 6.760 -43.887 1.00 93.62 107 GLU A O 1
ATOM 836 N N . GLU A 1 108 ? 22.661 5.855 -45.768 1.00 95.19 108 GLU A N 1
ATOM 837 C CA . GLU A 1 108 ? 22.196 4.506 -45.435 1.00 95.19 108 GLU A CA 1
ATOM 838 C C . GLU A 1 108 ? 22.829 3.967 -44.148 1.00 95.19 108 GLU A C 1
ATOM 840 O O . GLU A 1 108 ? 22.148 3.338 -43.335 1.00 95.19 108 GLU A O 1
ATOM 845 N N . GLN A 1 109 ? 24.129 4.195 -43.952 1.00 95.62 109 GLN A N 1
ATOM 846 C CA . GLN A 1 109 ? 24.830 3.776 -42.740 1.00 95.62 109 GLN A CA 1
ATOM 847 C C . GLN A 1 109 ? 24.302 4.508 -41.501 1.00 95.62 109 GLN A C 1
ATOM 849 O O . GLN A 1 109 ? 24.066 3.871 -40.473 1.00 95.62 109 GLN A O 1
ATOM 854 N N . GLU A 1 110 ? 24.062 5.816 -41.604 1.00 95.12 110 GLU A N 1
ATOM 855 C CA . GLU A 1 110 ? 23.475 6.614 -40.527 1.00 95.12 110 GLU A CA 1
ATOM 856 C C . GLU A 1 110 ? 22.057 6.139 -40.188 1.00 95.12 110 GLU A C 1
ATOM 858 O O . GLU A 1 110 ? 21.745 5.904 -39.020 1.00 95.12 110 GLU A O 1
ATOM 863 N N . ILE A 1 111 ? 21.215 5.911 -41.202 1.00 96.75 111 ILE A N 1
ATOM 864 C CA . ILE A 1 111 ? 19.849 5.409 -41.013 1.00 96.75 111 ILE A CA 1
ATOM 865 C C . ILE A 1 111 ? 19.868 4.062 -40.280 1.00 96.75 111 ILE A C 1
ATOM 867 O O . ILE A 1 111 ? 19.109 3.870 -39.328 1.00 96.75 111 ILE A O 1
ATOM 871 N N . ARG A 1 112 ? 20.760 3.138 -40.664 1.00 96.38 112 ARG A N 1
ATOM 872 C CA . ARG A 1 112 ? 20.908 1.841 -39.978 1.00 96.38 112 ARG A CA 1
ATOM 873 C C . ARG A 1 112 ? 21.320 2.015 -38.517 1.00 96.38 112 ARG A C 1
ATOM 875 O O . ARG A 1 112 ? 20.741 1.367 -37.649 1.00 96.38 112 ARG A O 1
ATOM 882 N N . LEU A 1 113 ? 22.276 2.901 -38.237 1.00 97.06 113 LEU A N 1
ATOM 883 C CA . LEU A 1 113 ? 22.710 3.188 -36.870 1.00 97.06 113 LEU A CA 1
ATOM 884 C C . LEU A 1 113 ? 21.558 3.739 -36.018 1.00 97.06 113 LEU A C 1
ATOM 886 O O . LEU A 1 113 ? 21.337 3.258 -34.907 1.00 97.06 113 LEU A O 1
ATOM 890 N N . LEU A 1 114 ? 20.804 4.704 -36.548 1.00 97.69 114 LEU A N 1
ATOM 891 C CA . LEU A 1 114 ? 19.657 5.295 -35.860 1.00 97.69 114 LEU A CA 1
ATOM 892 C C . LEU A 1 114 ? 18.568 4.260 -35.573 1.00 97.69 114 LEU A C 1
ATOM 894 O O . LEU A 1 114 ? 17.997 4.274 -34.484 1.00 97.69 114 LEU A O 1
ATOM 898 N N . HIS A 1 115 ? 18.302 3.340 -36.505 1.00 97.06 115 HIS A N 1
ATOM 899 C CA . HIS A 1 115 ? 17.361 2.244 -36.272 1.00 97.06 115 HIS A CA 1
ATOM 900 C C . HIS A 1 115 ? 17.818 1.333 -35.133 1.00 97.06 115 HIS A C 1
ATOM 902 O O . HIS A 1 115 ? 17.045 1.114 -34.202 1.00 97.06 115 HIS A O 1
ATOM 908 N N . CYS A 1 116 ? 19.075 0.883 -35.147 1.00 97.25 116 CYS A N 1
ATOM 909 C CA . CYS A 1 116 ? 19.619 0.051 -34.073 1.00 97.25 116 CYS A CA 1
ATOM 910 C C . CYS A 1 116 ? 19.536 0.752 -32.707 1.00 97.25 116 CYS A C 1
ATOM 912 O O . CYS A 1 116 ? 19.111 0.152 -31.721 1.00 97.25 116 CYS A O 1
ATOM 914 N N . GLN A 1 117 ? 19.898 2.038 -32.643 1.00 96.06 117 GLN A N 1
ATOM 915 C CA . GLN A 1 117 ? 19.800 2.825 -31.410 1.00 96.06 117 GLN A CA 1
ATOM 916 C C . GLN A 1 117 ? 18.348 3.002 -30.954 1.00 96.06 117 GLN A C 1
ATOM 918 O O . GLN A 1 117 ? 18.052 2.894 -29.764 1.00 96.06 117 GLN A O 1
ATOM 923 N N . HIS A 1 118 ? 17.432 3.263 -31.886 1.00 97.38 118 HIS A N 1
ATOM 924 C CA . HIS A 1 118 ? 16.017 3.421 -31.578 1.00 97.38 118 HIS A CA 1
ATOM 925 C C . HIS A 1 118 ? 15.410 2.131 -31.020 1.00 97.38 118 HIS A C 1
ATOM 927 O O . HIS A 1 118 ? 14.667 2.184 -30.042 1.00 97.38 118 HIS A O 1
ATOM 933 N N . GLU A 1 119 ? 15.730 0.983 -31.616 1.00 97.62 119 GLU A N 1
ATOM 934 C CA . GLU A 1 119 ? 15.257 -0.323 -31.156 1.00 97.62 119 GLU A CA 1
ATOM 935 C C . GLU A 1 119 ? 15.795 -0.668 -29.767 1.00 97.62 119 GLU A C 1
ATOM 937 O O . GLU A 1 119 ? 15.007 -1.060 -28.906 1.00 97.62 119 GLU A O 1
ATOM 942 N N . ALA A 1 120 ? 17.088 -0.433 -29.516 1.00 97.69 120 ALA A N 1
ATOM 943 C CA . ALA A 1 120 ? 17.689 -0.622 -28.196 1.00 97.69 120 ALA A CA 1
ATOM 944 C C . ALA A 1 120 ? 16.981 0.236 -27.133 1.00 97.69 120 ALA A C 1
ATOM 946 O O . ALA A 1 120 ? 16.442 -0.291 -26.163 1.00 97.69 120 ALA A O 1
ATOM 947 N N . LEU A 1 121 ? 16.848 1.545 -27.379 1.00 97.88 121 LEU A N 1
ATOM 948 C CA . LEU A 1 121 ? 16.156 2.455 -26.459 1.00 97.88 121 LEU A CA 1
ATOM 949 C C . LEU A 1 121 ? 14.681 2.098 -26.263 1.00 97.88 121 LEU A C 1
ATOM 951 O O . LEU A 1 121 ? 14.110 2.362 -25.204 1.00 97.88 121 LEU A O 1
ATOM 955 N N . LYS A 1 122 ? 14.023 1.559 -27.291 1.00 97.75 122 LYS A N 1
ATOM 956 C CA . LYS A 1 122 ? 12.633 1.116 -27.196 1.00 97.75 122 LYS A CA 1
ATOM 957 C C . LYS A 1 122 ? 12.513 -0.118 -26.305 1.00 97.75 122 LYS A C 1
ATOM 959 O O . LYS A 1 122 ? 11.589 -0.142 -25.495 1.00 97.75 122 LYS A O 1
ATOM 964 N N . SER A 1 123 ? 13.432 -1.077 -26.433 1.00 96.94 123 SER A N 1
ATOM 965 C CA . SER A 1 123 ? 13.508 -2.254 -25.558 1.00 96.94 123 SER A CA 1
ATOM 966 C C . SER A 1 123 ? 13.747 -1.839 -24.107 1.00 96.94 123 SER A C 1
ATOM 968 O O . SER A 1 123 ? 12.954 -2.181 -23.234 1.00 96.94 123 SER A O 1
ATOM 970 N N . ASP A 1 124 ? 14.745 -0.986 -23.866 1.00 97.38 124 ASP A N 1
ATOM 971 C CA . ASP A 1 124 ? 15.077 -0.507 -22.519 1.00 97.38 124 ASP A CA 1
ATOM 972 C C . ASP A 1 124 ? 13.885 0.207 -21.863 1.00 97.38 124 ASP A C 1
ATOM 974 O O . ASP A 1 124 ? 13.588 0.024 -20.682 1.00 97.38 124 ASP A O 1
ATOM 978 N N . LYS A 1 125 ? 13.147 1.010 -22.641 1.00 97.75 125 LYS A N 1
ATOM 979 C CA . LYS A 1 125 ? 11.933 1.684 -22.162 1.00 97.75 125 LYS A CA 1
ATOM 980 C C . LYS A 1 125 ? 10.805 0.708 -21.854 1.00 97.75 125 LYS A C 1
ATOM 982 O O . LYS A 1 125 ? 10.090 0.937 -20.879 1.00 97.75 125 LYS A O 1
ATOM 987 N N . SER A 1 126 ? 10.595 -0.327 -22.670 1.00 97.12 126 SER A N 1
ATOM 988 C CA . SER A 1 126 ? 9.568 -1.330 -22.368 1.00 97.12 126 SER A CA 1
ATOM 989 C C . SER A 1 126 ? 9.904 -2.119 -21.108 1.00 97.12 126 SER A C 1
ATOM 991 O O . SER A 1 126 ? 9.011 -2.339 -20.290 1.00 97.12 126 SER A O 1
ATOM 993 N N . ASP A 1 127 ? 11.178 -2.456 -20.916 1.00 97.31 127 ASP A N 1
ATOM 994 C CA . ASP A 1 127 ? 11.647 -3.197 -19.746 1.00 97.31 127 ASP A CA 1
ATOM 995 C C . ASP A 1 127 ? 11.494 -2.347 -18.476 1.00 97.31 127 ASP A C 1
ATOM 997 O O . ASP A 1 127 ? 10.858 -2.776 -17.511 1.00 97.31 127 ASP A O 1
ATOM 1001 N N . ALA A 1 128 ? 11.930 -1.082 -18.515 1.00 96.94 128 ALA A N 1
ATOM 1002 C CA . ALA A 1 128 ? 11.750 -0.141 -17.409 1.00 96.94 128 ALA A CA 1
ATOM 1003 C C . ALA A 1 128 ? 10.266 0.079 -17.050 1.00 96.94 128 ALA A C 1
ATOM 1005 O O . ALA A 1 128 ? 9.899 0.093 -15.874 1.00 96.94 128 ALA A O 1
ATOM 1006 N N . GLN A 1 129 ? 9.382 0.203 -18.049 1.00 97.75 129 GLN A N 1
ATOM 1007 C CA . GLN A 1 129 ? 7.938 0.327 -17.812 1.00 97.75 129 GLN A CA 1
ATOM 1008 C C . GLN A 1 129 ? 7.337 -0.932 -17.179 1.00 97.75 129 GLN A C 1
ATOM 1010 O O . GLN A 1 129 ? 6.396 -0.841 -16.387 1.00 97.75 129 GLN A O 1
ATOM 1015 N N . GLN A 1 130 ? 7.835 -2.116 -17.534 1.00 97.62 130 GLN A N 1
ATOM 1016 C CA . GLN A 1 130 ? 7.378 -3.366 -16.937 1.00 97.62 130 GLN A CA 1
ATOM 1017 C C . GLN A 1 130 ? 7.791 -3.463 -15.463 1.00 97.62 130 GLN A C 1
ATOM 1019 O O . GLN A 1 130 ? 6.981 -3.872 -14.626 1.00 97.62 130 GLN A O 1
ATOM 1024 N N . GLU A 1 131 ? 9.010 -3.042 -15.132 1.00 96.62 131 GLU A N 1
ATOM 1025 C CA . GLU A 1 131 ? 9.487 -2.968 -13.749 1.00 96.62 131 GLU A CA 1
ATOM 1026 C C . GLU A 1 131 ? 8.686 -1.963 -12.914 1.00 96.62 131 GLU A C 1
ATOM 1028 O O . GLU A 1 131 ? 8.252 -2.293 -11.806 1.00 96.62 131 GLU A O 1
ATOM 1033 N N . GLU A 1 132 ? 8.419 -0.771 -13.456 1.00 97.75 132 GLU A N 1
ATOM 1034 C CA . GLU A 1 132 ? 7.608 0.257 -12.796 1.00 97.75 132 GLU A CA 1
ATOM 1035 C C . GLU A 1 132 ? 6.204 -0.268 -12.468 1.00 97.75 132 GLU A C 1
ATOM 1037 O O . GLU A 1 132 ? 5.762 -0.187 -11.319 1.00 97.75 132 GLU A O 1
ATOM 1042 N N . ARG A 1 133 ? 5.536 -0.919 -13.431 1.00 97.31 133 ARG A N 1
ATOM 1043 C CA . ARG A 1 133 ? 4.224 -1.555 -13.210 1.00 97.31 133 ARG A CA 1
ATOM 1044 C C . ARG A 1 133 ? 4.277 -2.617 -12.112 1.00 97.31 133 ARG A C 1
ATOM 1046 O O . ARG A 1 133 ? 3.408 -2.648 -11.242 1.00 97.31 133 ARG A O 1
ATOM 1053 N N . ALA A 1 134 ? 5.310 -3.460 -12.105 1.00 97.75 134 ALA A N 1
ATOM 1054 C CA . ALA A 1 134 ? 5.472 -4.484 -11.076 1.00 97.75 134 ALA A CA 1
ATOM 1055 C C . ALA A 1 134 ? 5.680 -3.878 -9.674 1.00 97.75 134 ALA A C 1
ATOM 1057 O O . ALA A 1 134 ? 5.195 -4.428 -8.679 1.00 97.75 134 ALA A O 1
ATOM 1058 N N . LEU A 1 135 ? 6.392 -2.752 -9.571 1.00 97.88 135 LEU A N 1
ATOM 1059 C CA . LEU A 1 135 ? 6.566 -2.017 -8.316 1.00 97.88 135 LEU A CA 1
ATOM 1060 C C . LEU A 1 135 ? 5.265 -1.353 -7.859 1.00 97.88 135 LEU A C 1
ATOM 1062 O O . LEU A 1 135 ? 4.924 -1.446 -6.676 1.00 97.88 135 LEU A O 1
ATOM 1066 N N . GLU A 1 136 ? 4.513 -0.740 -8.773 1.00 98.12 136 GLU A N 1
ATOM 1067 C CA . GLU A 1 136 ? 3.202 -0.170 -8.465 1.00 98.12 136 GLU A CA 1
ATOM 1068 C C . GLU A 1 136 ? 2.230 -1.218 -7.926 1.00 98.12 136 GLU A C 1
ATOM 1070 O O . GLU A 1 136 ? 1.540 -0.972 -6.934 1.00 98.12 136 GLU A O 1
ATOM 1075 N N . ASP A 1 137 ? 2.167 -2.391 -8.553 1.00 97.94 137 ASP A N 1
ATOM 1076 C CA . ASP A 1 137 ? 1.252 -3.450 -8.137 1.00 97.94 137 ASP A CA 1
ATOM 1077 C C . ASP A 1 137 ? 1.628 -3.993 -6.755 1.00 97.94 137 ASP A C 1
ATOM 1079 O O . ASP A 1 137 ? 0.766 -4.106 -5.877 1.00 97.94 137 ASP A O 1
ATOM 1083 N N . LYS A 1 138 ? 2.928 -4.189 -6.491 1.00 98.00 138 LYS A N 1
ATOM 1084 C CA . LYS A 1 138 ? 3.428 -4.518 -5.145 1.00 98.00 138 LYS A CA 1
ATOM 1085 C C . LYS A 1 138 ? 3.066 -3.439 -4.121 1.00 98.00 138 LYS A C 1
ATOM 1087 O O . LYS A 1 138 ? 2.669 -3.769 -3.000 1.00 98.00 138 LYS A O 1
ATOM 1092 N N . ALA A 1 139 ? 3.167 -2.159 -4.480 1.00 97.81 139 ALA A N 1
ATOM 1093 C CA . ALA A 1 139 ? 2.796 -1.053 -3.601 1.00 97.81 139 ALA A CA 1
ATOM 1094 C C . ALA A 1 139 ? 1.284 -1.032 -3.313 1.00 97.81 139 ALA A C 1
ATOM 1096 O O . ALA A 1 139 ? 0.882 -0.904 -2.152 1.00 97.81 139 ALA A O 1
ATOM 1097 N N . LYS A 1 140 ? 0.444 -1.238 -4.336 1.00 98.12 140 LYS A N 1
ATOM 1098 C CA . LYS A 1 140 ? -1.020 -1.354 -4.205 1.00 98.12 140 LYS A CA 1
ATOM 1099 C C . LYS A 1 140 ? -1.399 -2.527 -3.302 1.00 98.12 140 LYS A C 1
ATOM 1101 O O . LYS A 1 140 ? -2.227 -2.369 -2.404 1.00 98.12 140 LYS A O 1
ATOM 1106 N N . GLU A 1 141 ? -0.780 -3.691 -3.477 1.00 97.88 141 GLU A N 1
ATOM 1107 C CA . GLU A 1 141 ? -1.007 -4.852 -2.610 1.00 97.88 141 GLU A CA 1
ATOM 1108 C C . GLU A 1 141 ? -0.583 -4.599 -1.162 1.00 97.88 141 GLU A C 1
ATOM 1110 O O . GLU A 1 141 ? -1.334 -4.904 -0.231 1.00 97.88 141 GLU A O 1
ATOM 1115 N N . ALA A 1 142 ? 0.599 -4.014 -0.953 1.00 98.00 142 ALA A N 1
ATOM 1116 C CA . ALA A 1 142 ? 1.083 -3.669 0.378 1.00 98.00 142 ALA A CA 1
ATOM 1117 C C . ALA A 1 142 ? 0.139 -2.680 1.076 1.00 98.00 142 ALA A C 1
ATOM 1119 O O . ALA A 1 142 ? -0.155 -2.841 2.264 1.00 98.00 142 ALA A O 1
ATOM 1120 N N . GLN A 1 143 ? -0.386 -1.700 0.340 1.00 98.12 143 GLN A N 1
ATOM 1121 C CA . GLN A 1 143 ? -1.358 -0.743 0.854 1.00 98.12 143 GLN A CA 1
ATOM 1122 C C . GLN A 1 143 ? -2.674 -1.426 1.250 1.00 98.12 143 GLN A C 1
ATOM 1124 O O . GLN A 1 143 ? -3.137 -1.244 2.377 1.00 98.12 143 GLN A O 1
ATOM 1129 N N . ARG A 1 144 ? -3.221 -2.304 0.397 1.00 98.12 144 ARG A N 1
ATOM 1130 C CA . ARG A 1 144 ? -4.419 -3.102 0.725 1.00 98.12 144 ARG A CA 1
ATOM 1131 C C . ARG A 1 144 ? -4.217 -3.927 1.999 1.00 98.12 144 ARG A C 1
ATOM 1133 O O . ARG A 1 144 ? -5.079 -3.937 2.876 1.00 98.12 144 ARG A O 1
ATOM 1140 N N . ARG A 1 145 ? -3.060 -4.585 2.152 1.00 97.94 145 ARG A N 1
ATOM 1141 C CA . ARG A 1 145 ? -2.727 -5.357 3.366 1.00 97.94 145 ARG A CA 1
ATOM 1142 C C . ARG A 1 145 ? -2.662 -4.465 4.607 1.00 97.94 145 ARG A C 1
ATOM 1144 O O . ARG A 1 145 ? -3.236 -4.820 5.636 1.00 97.94 145 ARG A O 1
ATOM 1151 N N . LYS A 1 146 ? -2.009 -3.299 4.518 1.00 98.25 146 LYS A N 1
ATOM 1152 C CA . LYS A 1 146 ? -1.940 -2.321 5.619 1.00 98.25 146 LYS A CA 1
ATOM 1153 C C . LYS A 1 146 ? -3.330 -1.852 6.048 1.00 98.25 146 LYS A C 1
ATOM 1155 O O . LYS A 1 146 ? -3.602 -1.779 7.245 1.00 98.25 146 LYS A O 1
ATOM 1160 N N . GLU A 1 147 ? -4.217 -1.579 5.097 1.00 98.06 147 GLU A N 1
ATOM 1161 C CA . GLU A 1 147 ? -5.593 -1.157 5.375 1.00 98.06 147 GLU A CA 1
ATOM 1162 C C . GLU A 1 147 ? -6.411 -2.252 6.060 1.00 98.06 147 GLU A C 1
ATOM 1164 O O . GLU A 1 147 ? -7.096 -1.973 7.045 1.00 98.06 147 GLU A O 1
ATOM 1169 N N . LEU A 1 148 ? -6.298 -3.504 5.608 1.00 98.19 148 LEU A N 1
ATOM 1170 C CA . LEU A 1 148 ? -6.952 -4.643 6.258 1.00 98.19 148 LEU A CA 1
ATOM 1171 C C . LEU A 1 148 ? -6.471 -4.828 7.701 1.00 98.19 148 LEU A C 1
ATOM 1173 O O . LEU A 1 148 ? -7.285 -5.012 8.603 1.00 98.19 148 LEU A O 1
ATOM 1177 N N . ILE A 1 149 ? -5.161 -4.726 7.939 1.00 98.31 149 ILE A N 1
ATOM 1178 C CA . ILE A 1 149 ? -4.591 -4.802 9.291 1.00 98.31 149 ILE A CA 1
ATOM 1179 C C . ILE A 1 149 ? -5.105 -3.646 10.155 1.00 98.31 149 ILE A C 1
ATOM 1181 O O . ILE A 1 149 ? -5.457 -3.859 11.313 1.00 98.31 149 ILE A O 1
ATOM 1185 N N . LYS A 1 150 ? -5.174 -2.426 9.609 1.00 98.31 150 LYS A N 1
ATOM 1186 C CA . LYS A 1 150 ? -5.690 -1.255 10.328 1.00 98.31 150 LYS A CA 1
ATOM 1187 C C . LYS A 1 150 ? -7.154 -1.439 10.731 1.00 98.31 150 LYS A C 1
ATOM 1189 O O . LYS A 1 150 ? -7.499 -1.101 11.859 1.00 98.31 150 LYS A O 1
ATOM 1194 N N . LYS A 1 151 ? -7.989 -1.990 9.842 1.00 98.19 151 LYS A N 1
ATOM 1195 C CA . LYS A 1 151 ? -9.399 -2.295 10.132 1.00 98.19 151 LYS A CA 1
ATOM 1196 C C . LYS A 1 151 ? -9.530 -3.327 11.251 1.00 98.19 151 LYS A C 1
ATOM 1198 O O . LYS A 1 151 ? -10.164 -3.022 12.251 1.00 98.19 151 LYS A O 1
ATOM 1203 N N . LYS A 1 152 ? -8.829 -4.463 11.146 1.00 98.00 152 LYS A N 1
ATOM 1204 C CA . LYS A 1 152 ? -8.823 -5.499 12.195 1.00 98.00 152 LYS A CA 1
ATOM 1205 C C . LYS A 1 152 ? -8.389 -4.945 13.551 1.00 98.00 152 LYS A C 1
ATOM 1207 O O . LYS A 1 152 ? -9.109 -5.079 14.526 1.00 98.00 152 LYS A O 1
ATOM 1212 N N . LYS A 1 153 ? -7.277 -4.203 13.597 1.00 98.00 153 LYS A N 1
ATOM 1213 C CA . LYS A 1 153 ? -6.810 -3.564 14.840 1.00 98.00 153 LYS A CA 1
ATOM 1214 C C . LYS A 1 153 ? -7.829 -2.586 15.428 1.00 98.00 153 LYS A C 1
ATOM 1216 O O . LYS A 1 153 ? -7.901 -2.448 16.644 1.00 98.00 153 LYS A O 1
ATOM 1221 N N . ALA A 1 154 ? -8.572 -1.865 14.588 1.00 98.12 154 ALA A N 1
ATOM 1222 C CA . ALA A 1 154 ? -9.615 -0.958 15.056 1.00 98.12 154 ALA A CA 1
ATOM 1223 C C . ALA A 1 154 ? -10.811 -1.726 15.644 1.00 98.12 154 ALA A C 1
ATOM 1225 O O . ALA A 1 154 ? -11.331 -1.313 16.679 1.00 98.12 154 ALA A O 1
ATOM 1226 N N . GLU A 1 155 ? -11.207 -2.837 15.020 1.00 98.19 155 GLU A N 1
ATOM 1227 C CA . GLU A 1 155 ? -12.244 -3.746 15.524 1.00 98.19 155 GLU A CA 1
ATOM 1228 C C . GLU A 1 155 ? -11.826 -4.377 16.860 1.00 98.19 155 GLU A C 1
ATOM 1230 O O . GLU A 1 155 ? -12.576 -4.286 17.833 1.00 98.19 155 GLU A O 1
ATOM 1235 N N . ASP A 1 156 ? -10.604 -4.908 16.950 1.00 98.12 156 ASP A N 1
ATOM 1236 C CA . ASP A 1 156 ? -10.045 -5.485 18.180 1.00 98.12 156 ASP A CA 1
ATOM 1237 C C . ASP A 1 156 ? -10.037 -4.446 19.316 1.00 98.12 156 ASP A C 1
ATOM 1239 O O . ASP A 1 156 ? -10.512 -4.705 20.421 1.00 98.12 156 ASP A O 1
ATOM 1243 N N . LEU A 1 157 ? -9.606 -3.209 19.030 1.00 98.38 157 LEU A N 1
ATOM 1244 C CA . LEU A 1 157 ? -9.603 -2.124 20.014 1.00 98.38 157 LEU A CA 1
ATOM 1245 C C . LEU A 1 157 ? -11.017 -1.789 20.521 1.00 98.38 157 LEU A C 1
ATOM 1247 O O . LEU A 1 157 ? -11.185 -1.434 21.691 1.00 98.38 157 LEU A O 1
ATOM 1251 N N . GLN A 1 158 ? -12.034 -1.853 19.655 1.00 97.44 158 GLN A N 1
ATOM 1252 C CA . GLN A 1 158 ? -13.428 -1.645 20.054 1.00 97.44 158 GLN A CA 1
ATOM 1253 C C . GLN A 1 158 ? -13.921 -2.784 20.949 1.00 97.44 158 GLN A C 1
ATOM 1255 O O . GLN A 1 158 ? -14.518 -2.518 21.995 1.00 97.44 158 GLN A O 1
ATOM 1260 N N . GLN A 1 159 ? -13.628 -4.033 20.584 1.00 98.00 159 GLN A N 1
ATOM 1261 C CA . GLN A 1 159 ? -13.982 -5.201 21.390 1.00 98.00 159 GLN A CA 1
ATOM 1262 C C . GLN A 1 159 ? -13.313 -5.152 22.767 1.00 98.00 159 GLN A C 1
ATOM 1264 O O . GLN A 1 159 ? -13.989 -5.339 23.780 1.00 98.00 159 GLN A O 1
ATOM 1269 N N . ASP A 1 160 ? -12.032 -4.788 22.828 1.00 97.94 160 ASP A N 1
ATOM 1270 C CA . ASP A 1 160 ? -11.279 -4.642 24.074 1.00 97.94 160 ASP A CA 1
ATOM 1271 C C . ASP A 1 160 ? -11.842 -3.547 24.982 1.00 97.94 160 ASP A C 1
ATOM 1273 O O . ASP A 1 160 ? -11.822 -3.683 26.207 1.00 97.94 160 ASP A O 1
ATOM 1277 N N . ARG A 1 161 ? -12.330 -2.436 24.411 1.00 98.25 161 ARG A N 1
ATOM 1278 C CA . ARG A 1 161 ? -12.989 -1.370 25.185 1.00 98.25 161 ARG A CA 1
ATOM 1279 C C . ARG A 1 161 ? -14.264 -1.889 25.841 1.00 98.25 161 ARG A C 1
ATOM 1281 O O . ARG A 1 161 ? -14.397 -1.789 27.058 1.00 98.25 161 ARG A O 1
ATOM 1288 N N . VAL A 1 162 ? -15.141 -2.513 25.055 1.00 98.25 162 VAL A N 1
ATOM 1289 C CA . VAL A 1 162 ? -16.401 -3.087 25.552 1.00 98.25 162 VAL A CA 1
ATOM 1290 C C . VAL A 1 162 ? -16.133 -4.185 26.584 1.00 98.25 162 VAL A C 1
ATOM 1292 O O . VAL A 1 162 ? -16.813 -4.260 27.606 1.00 98.25 162 VAL A O 1
ATOM 1295 N N . MET A 1 163 ? -15.132 -5.036 26.347 1.00 98.44 163 MET A N 1
ATOM 1296 C CA . MET A 1 163 ? -14.741 -6.082 27.288 1.00 98.44 163 MET A CA 1
ATOM 1297 C C . MET A 1 163 ? -14.257 -5.485 28.610 1.00 98.44 163 MET A C 1
ATOM 1299 O O . MET A 1 163 ? -14.703 -5.926 29.669 1.00 98.44 163 MET A O 1
ATOM 1303 N N . ARG A 1 164 ? -13.401 -4.457 28.568 1.00 98.25 164 ARG A N 1
ATOM 1304 C CA . ARG A 1 164 ? -12.928 -3.764 29.774 1.00 98.25 164 ARG A CA 1
ATOM 1305 C C . ARG A 1 164 ? -14.074 -3.145 30.563 1.00 98.25 164 ARG A C 1
ATOM 1307 O O . ARG A 1 164 ? -14.138 -3.352 31.768 1.00 98.25 164 ARG A O 1
ATOM 1314 N N . GLU A 1 165 ? -14.999 -2.455 29.906 1.00 98.06 165 GLU A N 1
ATOM 1315 C CA . GLU A 1 165 ? -16.172 -1.871 30.570 1.00 98.06 165 GLU A CA 1
ATOM 1316 C C . GLU A 1 165 ? -17.035 -2.940 31.253 1.00 98.06 165 GLU A C 1
ATOM 1318 O O . GLU A 1 165 ? -17.405 -2.787 32.417 1.00 98.06 165 GLU A O 1
ATOM 1323 N N . LYS A 1 166 ? -17.290 -4.066 30.575 1.00 98.38 166 LYS A N 1
ATOM 1324 C CA . LYS A 1 166 ? -18.032 -5.200 31.148 1.00 98.38 166 LYS A CA 1
ATOM 1325 C C . LYS A 1 166 ? -17.311 -5.824 32.342 1.00 98.38 166 LYS A C 1
ATOM 1327 O O . LYS A 1 166 ? -17.953 -6.125 33.346 1.00 98.38 166 LYS A O 1
ATOM 1332 N N . LEU A 1 167 ? -15.994 -6.009 32.247 1.00 98.44 167 LEU A N 1
ATOM 1333 C CA . LEU A 1 167 ? -15.180 -6.545 33.339 1.00 98.44 167 LEU A CA 1
ATOM 1334 C C . LEU A 1 167 ? -15.214 -5.621 34.557 1.00 98.44 167 LEU A C 1
ATOM 1336 O O . LEU A 1 167 ? -15.425 -6.103 35.667 1.00 98.44 167 LEU A O 1
ATOM 1340 N N . LEU A 1 168 ? -15.077 -4.309 34.351 1.00 98.31 168 LEU A N 1
ATOM 1341 C CA . LEU A 1 168 ? -15.168 -3.320 35.425 1.00 98.31 168 LEU A CA 1
ATOM 1342 C C . LEU A 1 168 ? -16.560 -3.320 36.068 1.00 98.31 168 LEU A C 1
ATOM 1344 O O . LEU A 1 168 ? -16.669 -3.407 37.289 1.00 98.31 168 LEU A O 1
ATOM 1348 N N . ALA A 1 169 ? -17.626 -3.300 35.263 1.00 98.19 169 ALA A N 1
ATOM 1349 C CA . ALA A 1 169 ? -18.996 -3.365 35.766 1.00 98.19 169 ALA A CA 1
ATOM 1350 C C . ALA A 1 169 ? -19.237 -4.633 36.599 1.00 98.19 169 ALA A C 1
ATOM 1352 O O . ALA A 1 169 ? -19.814 -4.562 37.682 1.00 98.19 169 ALA A O 1
ATOM 1353 N N . TRP A 1 170 ? -18.747 -5.788 36.141 1.00 97.88 170 TRP A N 1
ATOM 1354 C CA . TRP A 1 170 ? -18.860 -7.048 36.873 1.00 97.88 170 TRP A CA 1
ATOM 1355 C C . TRP A 1 170 ? -18.058 -7.049 38.182 1.00 97.88 170 TRP A C 1
ATOM 1357 O O . TRP A 1 170 ? -18.581 -7.450 39.226 1.00 97.88 170 TRP A O 1
ATOM 1367 N N . GLN A 1 171 ? -16.811 -6.566 38.146 1.00 97.94 171 GLN A N 1
ATOM 1368 C CA . GLN A 1 171 ? -15.951 -6.454 39.328 1.00 97.94 171 GLN A CA 1
ATOM 1369 C C . GLN A 1 171 ? -16.563 -5.548 40.399 1.00 97.94 171 GLN A C 1
ATOM 1371 O O . GLN A 1 171 ? -16.448 -5.859 41.581 1.00 97.94 171 GLN A O 1
ATOM 1376 N N . LEU A 1 172 ? -17.242 -4.470 39.998 1.00 97.00 172 LEU A N 1
ATOM 1377 C CA . LEU A 1 172 ? -17.955 -3.572 40.907 1.00 97.00 172 LEU A CA 1
ATOM 1378 C C . LEU A 1 172 ? -19.268 -4.183 41.414 1.00 97.00 172 LEU A C 1
ATOM 1380 O O . LEU A 1 172 ? -19.556 -4.134 42.609 1.00 97.00 172 LEU A O 1
ATOM 1384 N N . ALA A 1 173 ? -20.061 -4.787 40.528 1.00 97.94 173 ALA A N 1
ATOM 1385 C CA . ALA A 1 173 ? -21.377 -5.323 40.869 1.00 97.94 173 ALA A CA 1
ATOM 1386 C C . ALA A 1 173 ? -21.301 -6.494 41.858 1.00 97.94 173 ALA A C 1
ATOM 1388 O O . ALA A 1 173 ? -22.148 -6.604 42.742 1.00 97.94 173 ALA A O 1
ATOM 1389 N N . ARG A 1 174 ? -20.286 -7.361 41.748 1.00 96.94 174 ARG A N 1
ATOM 1390 C CA . ARG A 1 174 ? -20.146 -8.556 42.595 1.00 96.94 174 ARG A CA 1
ATOM 1391 C C . ARG A 1 174 ? -20.086 -8.252 44.105 1.00 96.94 174 ARG A C 1
ATOM 1393 O O . ARG A 1 174 ? -20.901 -8.816 44.840 1.00 96.94 174 ARG A O 1
ATOM 1400 N N . PRO A 1 175 ? -19.164 -7.409 44.611 1.00 97.06 175 PRO A N 1
ATOM 1401 C CA . PRO A 1 175 ? -19.134 -7.057 46.026 1.00 97.06 175 PRO A CA 1
ATOM 1402 C C . PRO A 1 175 ? -20.350 -6.220 46.432 1.00 97.06 175 PRO A C 1
ATOM 1404 O O . PRO A 1 175 ? -20.897 -6.464 47.504 1.00 97.06 175 PRO A O 1
ATOM 1407 N N . LEU A 1 176 ? -20.817 -5.299 45.579 1.00 97.50 176 LEU A N 1
ATOM 1408 C CA . LEU A 1 176 ? -21.987 -4.465 45.873 1.00 97.50 176 LEU A CA 1
ATOM 1409 C C . LEU A 1 176 ? -23.255 -5.297 46.068 1.00 97.50 176 LEU A C 1
ATOM 1411 O O . LEU A 1 176 ? -23.978 -5.076 47.033 1.00 97.50 176 LEU A O 1
ATOM 1415 N N . ALA A 1 177 ? -23.507 -6.286 45.207 1.00 97.62 177 ALA A N 1
ATOM 1416 C CA . ALA A 1 177 ? -24.657 -7.176 45.339 1.00 97.62 177 ALA A CA 1
ATOM 1417 C C . ALA A 1 177 ? -24.595 -7.982 46.644 1.00 97.62 177 ALA A C 1
ATOM 1419 O O . ALA A 1 177 ? -25.579 -8.051 47.375 1.00 97.62 177 ALA A O 1
ATOM 1420 N N . SER A 1 178 ? -23.425 -8.535 46.982 1.00 97.44 178 SER A N 1
ATOM 1421 C CA . SER A 1 178 ? -23.223 -9.267 48.240 1.00 97.44 178 SER A CA 1
ATOM 1422 C C . SER A 1 178 ? -23.451 -8.374 49.472 1.00 97.44 178 SER A C 1
ATOM 1424 O O . SER A 1 178 ? -24.189 -8.731 50.396 1.00 97.44 178 SER A O 1
ATOM 1426 N N . GLN A 1 179 ? -22.886 -7.164 49.464 1.00 97.12 179 GLN A N 1
ATOM 1427 C CA . GLN A 1 179 ? -23.064 -6.188 50.539 1.00 97.12 179 GLN A CA 1
ATOM 1428 C C . GLN A 1 179 ? -24.522 -5.729 50.651 1.00 97.12 179 GLN A C 1
ATOM 1430 O O . GLN A 1 179 ? -25.065 -5.704 51.751 1.00 97.12 179 GLN A O 1
ATOM 1435 N N . ALA A 1 180 ? -25.192 -5.453 49.534 1.00 97.69 180 ALA A N 1
ATOM 1436 C CA . ALA A 1 180 ? -26.598 -5.068 49.525 1.00 97.69 180 ALA A CA 1
ATOM 1437 C C . ALA A 1 180 ? -27.501 -6.178 50.083 1.00 97.69 180 ALA A C 1
ATOM 1439 O O . ALA A 1 180 ? -28.374 -5.891 50.898 1.00 97.69 180 ALA A O 1
ATOM 1440 N N . ILE A 1 181 ? -27.263 -7.447 49.722 1.00 97.31 181 ILE A N 1
ATOM 1441 C CA . ILE A 1 181 ? -28.008 -8.593 50.271 1.00 97.31 181 ILE A CA 1
ATOM 1442 C C . ILE A 1 181 ? -27.789 -8.698 51.787 1.00 97.31 181 ILE A C 1
ATOM 1444 O O . ILE A 1 181 ? -28.751 -8.781 52.551 1.00 97.31 181 ILE A O 1
ATOM 1448 N N . SER A 1 182 ? -26.540 -8.655 52.256 1.00 96.62 182 SER A N 1
ATOM 1449 C CA . SER A 1 182 ? -26.247 -8.728 53.698 1.00 96.62 182 SER A CA 1
ATOM 1450 C C . SER A 1 182 ? -26.846 -7.555 54.495 1.00 96.62 182 SER A C 1
ATOM 1452 O O . SER A 1 182 ? -27.426 -7.760 55.561 1.00 96.62 182 SER A O 1
ATOM 1454 N N . GLN A 1 183 ? -26.804 -6.331 53.963 1.00 96.75 183 GLN A N 1
ATOM 1455 C CA . GLN A 1 183 ? -27.444 -5.169 54.585 1.00 96.75 183 GLN A CA 1
ATOM 1456 C C . GLN A 1 183 ? -28.976 -5.283 54.578 1.00 96.75 183 GLN A C 1
ATOM 1458 O O . GLN A 1 183 ? -29.616 -5.067 55.610 1.00 96.75 183 GLN A O 1
ATOM 1463 N N . ALA A 1 184 ? -29.577 -5.671 53.450 1.00 97.25 184 ALA A N 1
ATOM 1464 C CA . ALA A 1 184 ? -31.020 -5.866 53.334 1.00 97.25 184 ALA A CA 1
ATOM 1465 C C . ALA A 1 184 ? -31.515 -6.944 54.308 1.00 97.25 184 ALA A C 1
ATOM 1467 O O . ALA A 1 184 ? -32.446 -6.703 55.071 1.00 97.25 184 ALA A O 1
ATOM 1468 N N . THR A 1 185 ? -30.847 -8.097 54.376 1.00 95.12 185 THR A N 1
ATOM 1469 C CA . THR A 1 185 ? -31.195 -9.150 55.344 1.00 95.12 185 THR A CA 1
ATOM 1470 C C . THR A 1 185 ? -31.052 -8.664 56.788 1.00 95.12 185 THR A C 1
ATOM 1472 O O . THR A 1 185 ? -31.988 -8.835 57.563 1.00 95.12 185 THR A O 1
ATOM 1475 N N . SER A 1 186 ? -29.960 -7.978 57.154 1.00 94.62 186 SER A N 1
ATOM 1476 C CA . SER A 1 186 ? -29.784 -7.420 58.507 1.00 94.62 186 SER A CA 1
ATOM 1477 C C . SER A 1 186 ? -30.892 -6.431 58.884 1.00 94.62 186 SER A C 1
ATOM 1479 O O . SER A 1 186 ? -31.441 -6.498 59.986 1.00 94.62 186 SER A O 1
ATOM 1481 N N . THR A 1 187 ? -31.264 -5.525 57.974 1.00 96.50 187 THR A N 1
ATOM 1482 C CA . THR A 1 187 ? -32.361 -4.574 58.220 1.00 96.50 187 THR A CA 1
ATOM 1483 C C . THR A 1 187 ? -33.713 -5.275 58.360 1.00 96.50 187 THR A C 1
ATOM 1485 O O . THR A 1 187 ? -34.499 -4.893 59.226 1.00 96.50 187 THR A O 1
ATOM 1488 N N . LEU A 1 188 ? -33.973 -6.324 57.579 1.00 94.38 188 LEU A N 1
ATOM 1489 C CA . LEU A 1 188 ? -35.193 -7.129 57.678 1.00 94.38 188 LEU A CA 1
ATOM 1490 C C . LEU A 1 188 ? -35.251 -7.967 58.964 1.00 94.38 188 LEU A C 1
ATOM 1492 O O . LEU A 1 188 ? -36.317 -8.041 59.575 1.00 94.38 188 LEU A O 1
ATOM 1496 N N . TYR A 1 189 ? -34.121 -8.519 59.423 1.00 91.69 189 TYR A N 1
ATOM 1497 C CA . TYR A 1 189 ? -34.019 -9.174 60.733 1.00 91.69 189 TYR A CA 1
ATOM 1498 C C . TYR A 1 189 ? -34.331 -8.195 61.867 1.00 91.69 189 TYR A C 1
ATOM 1500 O O . TYR A 1 189 ? -35.147 -8.500 62.731 1.00 91.69 189 TYR A O 1
ATOM 1508 N N . LYS A 1 190 ? -33.759 -6.982 61.834 1.00 92.44 190 LYS A N 1
ATOM 1509 C CA . LYS A 1 190 ? -34.042 -5.935 62.835 1.00 92.44 190 LYS A CA 1
ATOM 1510 C C . LYS A 1 19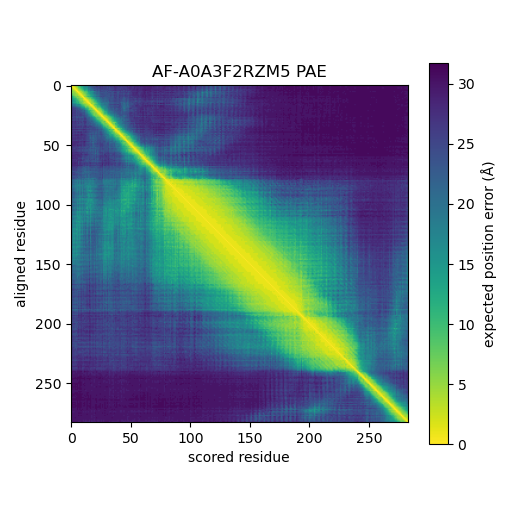0 ? -35.507 -5.500 62.843 1.00 92.44 190 LYS A C 1
ATOM 1512 O O . LYS A 1 190 ? -36.042 -5.191 63.899 1.00 92.44 190 LYS A O 1
ATOM 1517 N N . LYS A 1 191 ? -36.155 -5.472 61.675 1.00 92.81 191 LYS A N 1
ATOM 1518 C CA . LYS A 1 191 ? -37.590 -5.175 61.550 1.00 92.81 191 LYS A CA 1
ATOM 1519 C C . LYS A 1 191 ? -38.493 -6.349 61.953 1.00 92.81 191 LYS A C 1
ATOM 1521 O O . LYS A 1 191 ? -39.705 -6.173 61.974 1.00 92.81 191 LYS A O 1
ATOM 1526 N N . GLY A 1 192 ? -37.932 -7.524 62.251 1.00 87.25 192 GLY A N 1
ATOM 1527 C CA . GLY A 1 192 ? -38.696 -8.710 62.645 1.00 87.25 192 GLY A CA 1
ATOM 1528 C C . GLY A 1 192 ? -39.515 -9.331 61.510 1.00 87.25 192 GLY A C 1
ATOM 1529 O O . GLY A 1 192 ? -40.513 -9.994 61.773 1.00 87.25 192 GLY A O 1
ATOM 1530 N N . VAL A 1 193 ? -39.134 -9.100 60.247 1.00 89.75 193 VAL A N 1
ATOM 1531 C CA . VAL A 1 193 ? -39.866 -9.638 59.083 1.00 89.75 193 VAL A CA 1
ATOM 1532 C C . VAL A 1 193 ? -39.616 -11.138 58.910 1.00 89.75 193 VAL A C 1
ATOM 1534 O O . VAL A 1 193 ? -40.519 -11.864 58.501 1.00 89.75 193 VAL A O 1
ATOM 1537 N N . PHE A 1 194 ? -38.407 -11.609 59.227 1.00 84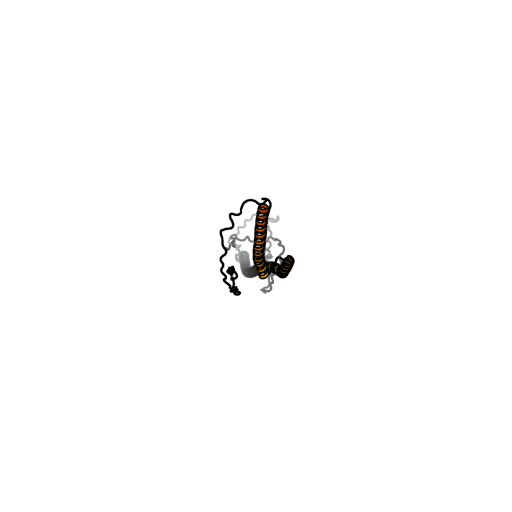.75 194 PHE A N 1
ATOM 1538 C CA . PHE A 1 194 ? -38.080 -13.034 59.229 1.00 84.75 194 PHE A CA 1
ATOM 1539 C C . PHE A 1 194 ? -38.415 -13.643 60.592 1.00 84.75 194 PHE A C 1
ATOM 1541 O O . PHE A 1 194 ? -37.903 -13.192 61.615 1.00 84.75 194 PHE A O 1
ATOM 1548 N N . TYR A 1 195 ? -39.268 -14.665 60.592 1.00 82.56 195 TYR A N 1
ATOM 1549 C CA . TYR A 1 195 ? -39.663 -15.442 61.766 1.00 82.56 195 TYR A CA 1
ATOM 1550 C C . TYR A 1 195 ? -39.345 -16.916 61.544 1.00 82.56 195 TYR A C 1
ATOM 1552 O O . TYR A 1 195 ? -39.406 -17.409 60.416 1.00 82.56 195 TYR A O 1
ATOM 1560 N N . ASP A 1 196 ? -39.056 -17.627 62.631 1.00 87.44 196 ASP A N 1
ATOM 1561 C CA . ASP A 1 196 ? -38.879 -19.070 62.566 1.00 87.44 196 ASP A CA 1
ATOM 1562 C C . ASP A 1 196 ? -40.223 -19.732 62.243 1.00 87.44 196 ASP A C 1
ATOM 1564 O O . ASP A 1 196 ? -41.192 -19.551 62.992 1.00 87.44 196 ASP A O 1
ATOM 1568 N N . PRO A 1 197 ? -40.311 -20.514 61.151 1.00 86.19 197 PRO A N 1
ATOM 1569 C CA . PRO A 1 197 ? -41.575 -21.087 60.701 1.00 86.19 197 PRO A CA 1
ATOM 1570 C C . PRO A 1 197 ? -42.180 -22.007 61.764 1.00 86.19 197 PRO A C 1
ATOM 1572 O O . PRO A 1 197 ? -43.375 -21.948 62.019 1.00 86.19 197 PRO A O 1
ATOM 1575 N N . ILE A 1 198 ? -41.342 -22.768 62.472 1.00 90.38 198 ILE A N 1
ATOM 1576 C CA . ILE A 1 198 ? -41.779 -23.678 63.537 1.00 90.38 198 ILE A CA 1
ATOM 1577 C C . ILE A 1 198 ? -42.382 -22.895 64.707 1.00 90.38 198 ILE A C 1
ATOM 1579 O O . ILE A 1 198 ? -43.466 -23.229 65.175 1.00 90.38 198 ILE A O 1
ATOM 1583 N N . LEU A 1 199 ? -41.714 -21.833 65.171 1.00 89.50 199 LEU A N 1
ATOM 1584 C CA . LEU A 1 199 ? -42.235 -21.014 66.267 1.00 89.50 199 LEU A CA 1
ATOM 1585 C C . LEU A 1 199 ? -43.524 -20.305 65.857 1.00 89.50 199 LEU A C 1
ATOM 1587 O O . LEU A 1 199 ? -44.449 -20.212 66.662 1.00 89.50 199 LEU A O 1
ATOM 1591 N N . ARG A 1 200 ? -43.620 -19.841 64.608 1.00 88.19 200 ARG A N 1
ATOM 1592 C CA . ARG A 1 200 ? -44.827 -19.198 64.086 1.00 88.19 200 ARG A CA 1
ATOM 1593 C C . ARG A 1 200 ? -46.005 -20.167 64.037 1.00 88.19 200 ARG A C 1
ATOM 1595 O O . ARG A 1 200 ? -47.077 -19.816 64.526 1.00 88.19 200 ARG A O 1
ATOM 1602 N N . ASP A 1 201 ? -45.788 -21.365 63.510 1.00 90.12 201 ASP A N 1
ATOM 1603 C CA . ASP A 1 201 ? -46.811 -22.406 63.406 1.00 90.12 201 ASP A CA 1
ATOM 1604 C C . ASP A 1 201 ? -47.260 -22.883 64.792 1.00 90.12 201 ASP A C 1
ATOM 1606 O O . ASP A 1 201 ? -48.458 -22.995 65.048 1.00 90.12 201 ASP A O 1
ATOM 1610 N N . LEU A 1 202 ? -46.319 -23.069 65.724 1.00 91.81 202 LEU A N 1
ATOM 1611 C CA . LEU A 1 202 ? -46.631 -23.387 67.118 1.00 91.81 202 LEU A CA 1
ATOM 1612 C C . LEU A 1 202 ? -47.425 -22.270 67.792 1.00 91.81 202 LEU A C 1
ATOM 1614 O O . LEU A 1 202 ? -48.395 -22.554 68.483 1.00 91.81 202 LEU A O 1
ATOM 1618 N N . THR A 1 203 ? -47.051 -21.006 67.581 1.00 89.44 203 THR A N 1
ATOM 1619 C CA . THR A 1 203 ? -47.772 -19.869 68.172 1.00 89.44 203 THR A CA 1
ATOM 1620 C C . THR A 1 203 ? -49.209 -19.809 67.657 1.00 89.44 203 THR A C 1
ATOM 1622 O O . THR A 1 203 ? -50.124 -19.590 68.444 1.00 89.44 203 THR A O 1
ATOM 1625 N N . LEU A 1 204 ? -49.420 -20.031 66.355 1.00 90.88 204 LEU A N 1
ATOM 1626 C CA . LEU A 1 204 ? -50.754 -20.074 65.752 1.00 90.88 204 LEU A CA 1
ATOM 1627 C C . LEU A 1 204 ? -51.582 -21.240 66.298 1.00 90.88 204 LEU A C 1
ATOM 1629 O O . LEU A 1 204 ? -52.738 -21.047 66.666 1.00 90.88 204 LEU A O 1
ATOM 1633 N N . TRP A 1 205 ? -50.982 -22.427 66.399 1.00 89.94 205 TRP A N 1
ATOM 1634 C CA . TRP A 1 205 ? -51.643 -23.603 66.959 1.00 89.94 205 TRP A CA 1
ATOM 1635 C C . TRP A 1 205 ? -52.025 -23.397 68.433 1.00 89.94 205 TRP A C 1
ATOM 1637 O O . TRP A 1 205 ? -53.184 -23.571 68.799 1.00 89.94 205 TRP A O 1
ATOM 1647 N N . MET A 1 206 ? -51.087 -22.921 69.258 1.00 90.38 206 MET A N 1
ATOM 1648 C CA . MET A 1 206 ? -51.343 -22.622 70.670 1.00 90.38 206 MET A CA 1
ATOM 1649 C C . MET A 1 206 ? -52.392 -21.522 70.850 1.00 90.38 206 MET A C 1
ATOM 1651 O O . MET A 1 206 ? -53.200 -21.600 71.770 1.00 90.38 206 MET A O 1
ATOM 1655 N N . GLN A 1 207 ? -52.400 -20.498 69.991 1.00 92.44 207 GLN A N 1
ATOM 1656 C CA . GLN A 1 207 ? -53.438 -19.468 70.020 1.00 92.44 207 GLN A CA 1
ATOM 1657 C C . GLN A 1 207 ? -54.824 -20.083 69.829 1.00 92.44 207 GLN A C 1
ATOM 1659 O O . GLN A 1 207 ? -55.709 -19.794 70.629 1.00 92.44 207 GLN A O 1
ATOM 1664 N N . CYS A 1 208 ? -55.010 -20.947 68.826 1.00 90.69 208 CYS A N 1
ATOM 1665 C CA . CYS A 1 208 ? -56.290 -21.620 68.600 1.00 90.69 208 CYS A CA 1
ATOM 1666 C C . CYS A 1 208 ? -56.768 -22.384 69.845 1.00 90.69 208 CYS A C 1
ATOM 1668 O O . CYS A 1 208 ? -57.886 -22.147 70.302 1.00 90.69 208 CYS A O 1
ATOM 1670 N N . ASP A 1 209 ? -55.905 -23.213 70.435 1.00 90.75 209 ASP A N 1
ATOM 1671 C CA . ASP A 1 209 ? -56.262 -24.038 71.595 1.00 90.75 209 ASP A CA 1
ATOM 1672 C C . ASP A 1 209 ? -56.601 -23.193 72.838 1.00 90.75 209 ASP A C 1
ATOM 1674 O O . ASP A 1 209 ? -57.573 -23.465 73.548 1.00 90.75 209 ASP A O 1
ATOM 1678 N N . ILE A 1 210 ? -55.826 -22.134 73.107 1.00 93.38 210 ILE A N 1
ATOM 1679 C CA . ILE A 1 210 ? -56.056 -21.245 74.257 1.00 93.38 210 ILE A CA 1
ATOM 1680 C C . ILE A 1 210 ? -57.365 -20.468 74.089 1.00 93.38 210 ILE A C 1
ATOM 1682 O O . ILE A 1 210 ? -58.121 -20.345 75.056 1.00 93.38 210 ILE A O 1
ATOM 1686 N N . TYR A 1 211 ? -57.646 -19.946 72.890 1.00 93.56 211 TYR A N 1
ATOM 1687 C CA . TYR A 1 211 ? -58.887 -19.213 72.633 1.00 93.56 211 TYR A CA 1
ATOM 1688 C C . TYR A 1 211 ? -60.116 -20.123 72.740 1.00 93.56 211 TYR A C 1
ATOM 1690 O O . TYR A 1 211 ? -61.094 -19.727 73.370 1.00 93.56 211 TYR A O 1
ATOM 1698 N N . GLU A 1 212 ? -60.060 -21.355 72.225 1.00 91.88 212 GLU A N 1
ATOM 1699 C CA . GLU A 1 212 ? -61.173 -22.308 72.334 1.00 91.88 212 GLU A CA 1
ATOM 1700 C C . GLU A 1 212 ? -61.453 -22.697 73.797 1.00 91.88 212 GLU A C 1
ATOM 1702 O O . GLU A 1 212 ? -62.604 -22.694 74.248 1.00 91.88 212 GLU A O 1
ATOM 1707 N N . ALA A 1 213 ? -60.402 -22.949 74.583 1.00 92.06 213 ALA A N 1
ATOM 1708 C CA . ALA A 1 213 ? -60.535 -23.243 76.008 1.00 92.06 213 ALA A CA 1
ATOM 1709 C C . ALA A 1 213 ? -61.044 -22.035 76.822 1.00 92.06 213 ALA A C 1
ATOM 1711 O O . ALA A 1 213 ? -61.849 -22.197 77.748 1.00 92.06 213 ALA A O 1
ATOM 1712 N N . ALA A 1 214 ? -60.593 -20.820 76.494 1.00 93.81 214 ALA A N 1
ATOM 1713 C CA . ALA A 1 214 ? -61.068 -19.591 77.125 1.00 93.81 214 ALA A CA 1
ATOM 1714 C C . ALA A 1 214 ? -62.556 -19.352 76.828 1.00 93.81 214 ALA A C 1
ATOM 1716 O O . ALA A 1 214 ? -63.326 -19.098 77.757 1.00 93.81 214 ALA A O 1
ATOM 1717 N N . ASP A 1 215 ? -62.978 -19.521 75.574 1.00 94.38 215 ASP A N 1
ATOM 1718 C CA . ASP A 1 215 ? -64.379 -19.405 75.164 1.00 94.38 215 ASP A CA 1
ATOM 1719 C C . ASP A 1 215 ? -65.267 -20.424 75.884 1.00 94.38 215 ASP A C 1
ATOM 1721 O O . ASP A 1 215 ? -66.341 -20.069 76.376 1.00 94.38 215 ASP A O 1
ATOM 1725 N N . ALA A 1 216 ? -64.819 -21.677 76.016 1.00 91.94 216 ALA A N 1
ATOM 1726 C CA . ALA A 1 216 ? -65.548 -22.700 76.763 1.00 91.94 216 ALA A CA 1
ATOM 1727 C C . ALA A 1 216 ? -65.728 -22.314 78.243 1.00 91.94 216 ALA A C 1
ATOM 1729 O O . ALA A 1 216 ? -66.837 -22.394 78.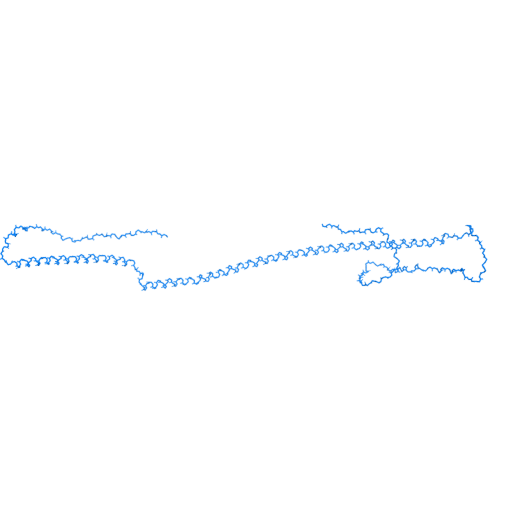775 1.00 91.94 216 ALA A O 1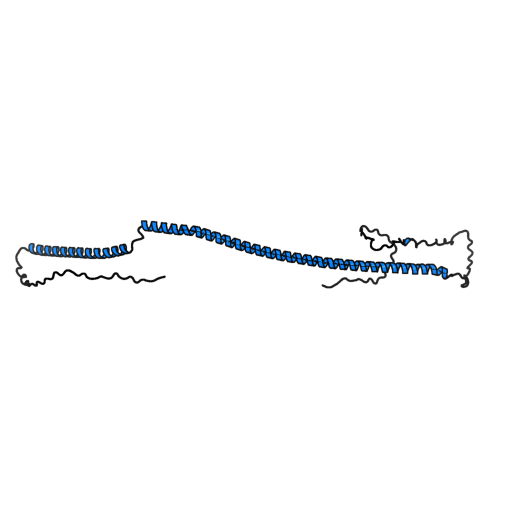
ATOM 1730 N N . ASN A 1 217 ? -64.673 -21.827 78.904 1.00 92.81 217 ASN A N 1
ATOM 1731 C CA . ASN A 1 217 ? -64.743 -21.383 80.299 1.00 92.81 217 ASN A CA 1
ATOM 1732 C C . ASN A 1 217 ? -65.638 -20.152 80.490 1.00 92.81 217 ASN A C 1
ATOM 1734 O O . ASN A 1 217 ? -66.404 -20.093 81.454 1.00 92.81 217 ASN A O 1
ATOM 1738 N N . ILE A 1 218 ? -65.572 -19.177 79.581 1.00 94.31 218 ILE A N 1
ATOM 1739 C CA . ILE A 1 218 ? -66.443 -17.996 79.610 1.00 94.31 218 ILE A CA 1
ATOM 1740 C C . ILE A 1 218 ? -67.902 -18.422 79.427 1.00 94.31 218 ILE A C 1
ATOM 1742 O O . ILE A 1 218 ? -68.761 -17.979 80.190 1.00 94.31 218 ILE A O 1
ATOM 1746 N N . ARG A 1 219 ? -68.186 -19.333 78.487 1.00 92.50 219 ARG A N 1
ATOM 1747 C CA . ARG A 1 219 ? -69.531 -19.896 78.287 1.00 92.50 219 ARG A CA 1
ATOM 1748 C C . ARG A 1 219 ? -70.040 -20.613 79.532 1.00 92.50 219 ARG A C 1
ATOM 1750 O O . ARG A 1 219 ? -71.172 -20.375 79.940 1.00 92.50 219 ARG A O 1
ATOM 1757 N N . LEU A 1 220 ? -69.216 -21.450 80.162 1.00 91.69 220 LEU A N 1
ATOM 1758 C CA . LEU A 1 220 ? -69.593 -22.148 81.394 1.00 91.69 220 LEU A CA 1
ATOM 1759 C C . LEU A 1 220 ? -69.890 -21.171 82.535 1.00 91.69 220 LEU A C 1
ATOM 1761 O O . LEU A 1 220 ? -70.907 -21.318 83.213 1.00 91.69 220 LEU A O 1
ATOM 1765 N N . ARG A 1 221 ? -69.056 -20.140 82.721 1.00 90.88 221 ARG A N 1
ATOM 1766 C CA . ARG A 1 221 ? -69.309 -19.090 83.718 1.00 90.88 221 ARG A CA 1
ATOM 1767 C C . ARG A 1 221 ? -70.600 -18.335 83.423 1.00 90.88 221 ARG A C 1
ATOM 1769 O O . ARG A 1 221 ? -71.416 -18.178 84.324 1.00 90.88 221 ARG A O 1
ATOM 1776 N N . TYR A 1 222 ? -70.823 -17.946 82.171 1.00 93.06 222 TYR A N 1
ATOM 1777 C CA . TYR A 1 222 ? -72.046 -17.271 81.745 1.00 93.06 222 TYR A CA 1
ATOM 1778 C C . TYR A 1 222 ? -73.301 -18.106 82.038 1.00 93.06 222 TYR A C 1
ATOM 1780 O O . TYR A 1 222 ? -74.235 -17.607 82.663 1.00 93.06 222 TYR A O 1
ATOM 1788 N N . LEU A 1 223 ? -73.298 -19.392 81.671 1.00 91.50 223 LEU A N 1
ATOM 1789 C CA . LEU A 1 223 ? -74.399 -20.313 81.968 1.00 91.50 223 LEU A CA 1
ATOM 1790 C C . LEU A 1 223 ? -74.609 -20.489 83.477 1.00 91.50 223 LEU A C 1
ATOM 1792 O O . LEU A 1 223 ? -75.747 -20.515 83.938 1.00 91.50 223 LEU A O 1
ATOM 1796 N N . SER A 1 224 ? -73.527 -20.573 84.258 1.00 87.38 224 SER A N 1
ATOM 1797 C CA . SER A 1 224 ? -73.619 -20.681 85.717 1.00 87.38 224 SER A CA 1
ATOM 1798 C C . SER A 1 224 ? -74.248 -19.437 86.352 1.00 87.38 224 SER A C 1
ATOM 1800 O O . SER A 1 224 ? -75.100 -19.574 87.228 1.00 87.38 224 SER A O 1
ATOM 1802 N N . SER A 1 225 ? -73.905 -18.238 85.868 1.00 87.19 225 SER A N 1
ATOM 1803 C CA . SER A 1 225 ? -74.516 -16.984 86.315 1.00 87.19 225 SER A CA 1
ATOM 1804 C C . SER A 1 225 ? -75.990 -16.917 85.924 1.00 87.19 225 SER A C 1
ATOM 1806 O O . SER A 1 225 ? -76.814 -16.637 86.782 1.00 87.19 225 SER A O 1
ATOM 1808 N N . GLN A 1 226 ? -76.350 -17.284 84.689 1.00 89.62 226 GLN A N 1
ATOM 1809 C CA . GLN A 1 226 ? -77.756 -17.336 84.269 1.00 89.62 226 GLN A CA 1
ATOM 1810 C C . GLN A 1 226 ? -78.600 -18.298 85.116 1.00 89.62 226 GLN A C 1
ATOM 1812 O O . GLN A 1 226 ? -79.731 -17.973 85.476 1.00 89.62 226 GLN A O 1
ATOM 1817 N N . LEU A 1 227 ? -78.068 -19.482 85.441 1.00 86.00 227 LEU A N 1
ATOM 1818 C CA . LEU A 1 227 ? -78.750 -20.446 86.309 1.00 86.00 227 LEU A CA 1
ATOM 1819 C C . LEU A 1 227 ? -78.914 -19.909 87.735 1.00 86.00 227 LEU A C 1
ATOM 1821 O O . LEU A 1 227 ? -79.980 -20.072 88.327 1.00 86.00 227 LEU A O 1
ATOM 1825 N N . LEU A 1 228 ? -77.881 -19.265 88.287 1.00 85.06 228 LEU A N 1
ATOM 1826 C CA . LEU A 1 228 ? -77.945 -18.634 89.607 1.00 85.06 228 LEU A CA 1
ATOM 1827 C C . LEU A 1 228 ? -78.952 -17.480 89.636 1.00 85.06 228 LEU A C 1
ATOM 1829 O O . LEU A 1 228 ? -79.765 -17.432 90.555 1.00 85.06 228 LEU A O 1
ATOM 1833 N N . ASP A 1 229 ? -78.955 -16.614 88.624 1.00 84.69 229 ASP A N 1
ATOM 1834 C CA . ASP A 1 229 ? -79.906 -15.506 88.496 1.00 84.69 229 ASP A CA 1
ATOM 1835 C C . ASP A 1 229 ? -81.347 -16.025 88.349 1.00 84.69 229 ASP A C 1
ATOM 1837 O O . ASP A 1 229 ? -82.259 -15.533 89.016 1.00 84.69 229 ASP A O 1
ATOM 1841 N N . GLY A 1 230 ? -81.564 -17.079 87.552 1.00 81.38 230 GLY A N 1
ATOM 1842 C CA . GLY A 1 230 ? -82.859 -17.757 87.441 1.00 81.38 230 GLY A CA 1
ATOM 1843 C C . GLY A 1 230 ? -83.326 -18.384 88.763 1.00 81.38 230 GLY A C 1
ATOM 1844 O O . GLY A 1 230 ? -84.486 -18.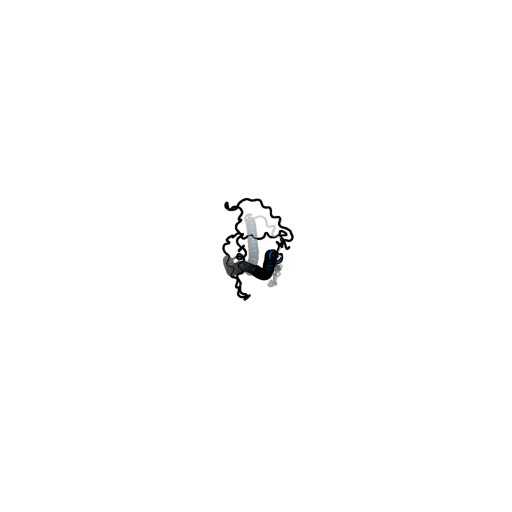231 89.160 1.00 81.38 230 GLY A O 1
ATOM 1845 N N . ASN A 1 231 ? -82.422 -19.037 89.499 1.00 76.88 231 ASN A N 1
ATOM 1846 C CA . ASN A 1 231 ? -82.717 -19.601 90.818 1.00 76.88 231 ASN A CA 1
ATOM 1847 C C . ASN A 1 231 ? -83.001 -18.507 91.865 1.00 76.88 231 ASN A C 1
ATOM 1849 O O . ASN A 1 231 ? -83.923 -18.643 92.664 1.00 76.88 231 ASN A O 1
ATOM 1853 N N . LEU A 1 232 ? -82.272 -17.389 91.850 1.00 75.25 232 LEU A N 1
ATOM 1854 C CA . LEU A 1 232 ? -82.540 -16.243 92.725 1.00 75.25 232 LEU A CA 1
ATOM 1855 C C . LEU A 1 232 ? -83.906 -15.614 92.435 1.00 75.25 232 LEU A C 1
ATOM 1857 O O . LEU A 1 232 ? -84.656 -15.338 93.370 1.00 75.25 232 LEU A O 1
ATOM 1861 N N . MET A 1 233 ? -84.270 -15.444 91.161 1.00 73.56 233 MET A N 1
ATOM 1862 C CA . MET A 1 233 ? -85.580 -14.911 90.772 1.00 73.56 233 MET A CA 1
ATOM 1863 C C . MET A 1 233 ? -86.734 -15.832 91.183 1.00 73.56 233 MET A C 1
ATOM 1865 O O . MET A 1 233 ? -87.750 -15.352 91.684 1.00 73.56 233 MET A O 1
ATOM 1869 N N . THR A 1 234 ? -86.585 -17.153 91.046 1.00 70.06 234 THR A N 1
ATOM 1870 C CA . THR A 1 234 ? -87.602 -18.115 91.517 1.00 70.06 234 THR A CA 1
ATOM 1871 C C . THR A 1 234 ? -87.742 -18.121 93.041 1.00 70.06 234 THR A C 1
ATOM 1873 O O . THR A 1 234 ? -88.865 -18.145 93.542 1.00 70.06 234 THR A O 1
ATOM 1876 N N . VAL A 1 235 ? -86.641 -18.027 93.795 1.00 69.50 235 VAL A N 1
ATOM 1877 C CA . VAL A 1 235 ? -86.683 -17.921 95.266 1.00 69.50 235 VAL A CA 1
ATOM 1878 C C . VAL A 1 235 ? -87.298 -16.592 95.719 1.00 69.50 235 VAL A C 1
ATOM 1880 O O . VAL A 1 235 ? -88.114 -16.591 96.638 1.00 69.50 235 VAL A O 1
ATOM 1883 N N . LEU A 1 236 ? -86.969 -15.471 95.070 1.00 68.38 236 LEU A N 1
ATOM 1884 C CA . LEU A 1 236 ? -87.570 -14.163 95.361 1.00 68.38 236 LEU A CA 1
ATOM 1885 C C . LEU A 1 236 ? -89.071 -14.138 95.053 1.00 68.38 236 LEU A C 1
ATOM 1887 O O . LEU A 1 236 ? -89.839 -13.613 95.856 1.00 68.38 236 LEU A O 1
ATOM 1891 N N . LEU A 1 237 ? -89.510 -14.759 93.954 1.00 65.06 237 LEU A N 1
ATOM 1892 C CA . LEU A 1 237 ? -90.935 -14.961 93.678 1.00 65.06 237 LEU A CA 1
ATOM 1893 C C . LEU A 1 237 ? -91.592 -15.815 94.778 1.00 65.06 237 LEU A C 1
ATOM 1895 O O . LEU A 1 237 ? -92.632 -15.428 95.300 1.00 65.06 237 LEU A O 1
ATOM 1899 N N . CYS A 1 238 ? -90.967 -16.914 95.212 1.00 59.00 238 CYS A N 1
ATOM 1900 C CA . CYS A 1 238 ? -91.470 -17.737 96.322 1.00 59.00 238 CYS A CA 1
ATOM 1901 C C . CYS A 1 238 ? -91.517 -17.004 97.680 1.00 59.00 238 CYS A C 1
ATOM 1903 O O . CYS A 1 238 ? -92.370 -17.326 98.501 1.00 59.00 238 CYS A O 1
ATOM 1905 N N . MET A 1 239 ? -90.627 -16.037 97.933 1.00 56.00 239 MET A N 1
ATOM 1906 C CA . MET A 1 239 ? -90.590 -15.236 99.171 1.00 56.00 239 MET A CA 1
ATOM 1907 C C . MET A 1 239 ? -91.530 -14.017 99.128 1.00 56.00 239 MET A C 1
ATOM 1909 O O . MET A 1 239 ? -92.030 -13.593 100.168 1.00 56.00 239 MET A O 1
ATOM 1913 N N . GLY A 1 240 ? -91.782 -13.449 97.943 1.00 54.97 240 GLY A N 1
ATOM 1914 C CA . GLY A 1 240 ? -92.691 -12.314 97.743 1.00 54.97 240 GLY A CA 1
ATOM 1915 C C . GLY A 1 240 ? -94.175 -12.691 97.803 1.00 54.97 240 GLY A C 1
ATOM 1916 O O . GLY A 1 240 ? -95.002 -11.874 98.208 1.00 54.97 240 GLY A O 1
ATOM 1917 N N . TYR A 1 241 ? -94.522 -13.941 97.480 1.00 49.03 241 TYR A N 1
ATOM 1918 C CA . TYR A 1 241 ? -95.854 -14.487 97.737 1.00 49.03 241 TYR A CA 1
ATOM 1919 C C . TYR A 1 241 ? -95.889 -15.116 99.132 1.00 49.03 241 TYR A C 1
ATOM 1921 O O . TYR A 1 241 ? -95.629 -16.303 99.320 1.00 49.03 241 TYR A O 1
ATOM 1929 N N . GLY A 1 242 ? -96.211 -14.282 100.126 1.00 41.81 242 GLY A N 1
ATOM 1930 C CA . GLY A 1 242 ? -96.496 -14.708 101.492 1.00 41.81 242 GLY A CA 1
ATOM 1931 C C . GLY A 1 242 ? -97.408 -15.937 101.526 1.00 41.81 242 GLY A C 1
ATOM 1932 O O . GLY A 1 242 ? -98.397 -16.030 100.798 1.00 41.81 242 GLY A O 1
ATOM 1933 N N . GLY A 1 243 ? -97.035 -16.895 102.373 1.00 46.62 243 GLY A N 1
ATOM 1934 C CA . GLY A 1 243 ? -97.625 -18.223 102.426 1.00 46.62 243 GLY A CA 1
ATOM 1935 C C . GLY A 1 243 ? -99.153 -18.242 102.446 1.00 46.62 243 GLY A C 1
ATOM 1936 O O . GLY A 1 243 ? -99.777 -17.815 103.414 1.00 46.62 243 GLY A O 1
ATOM 1937 N N . ARG A 1 244 ? -99.733 -18.824 101.393 1.00 42.56 244 ARG A N 1
ATOM 1938 C CA . ARG A 1 244 ? -100.879 -19.752 101.395 1.00 42.56 244 ARG A CA 1
ATOM 1939 C C . ARG A 1 244 ? -101.137 -20.185 99.947 1.00 42.56 244 ARG A C 1
ATOM 1941 O O . ARG A 1 244 ? -101.368 -19.341 99.095 1.00 42.56 244 ARG A O 1
ATOM 1948 N N . LEU A 1 245 ? -101.137 -21.505 99.726 1.00 40.62 245 LEU A N 1
ATOM 1949 C C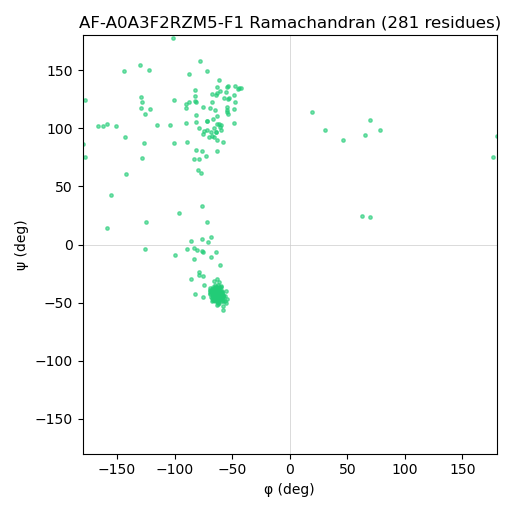A . LEU A 1 245 ? -101.169 -22.229 98.440 1.00 40.62 245 LEU A CA 1
ATOM 1950 C C . LEU A 1 245 ? -99.853 -22.082 97.647 1.00 40.62 245 LEU A C 1
ATOM 1952 O O . LEU A 1 245 ? -99.559 -21.036 97.104 1.00 40.62 245 LEU A O 1
ATOM 1956 N N . TYR A 1 246 ? -98.995 -23.092 97.531 1.00 41.88 246 TYR A N 1
ATOM 1957 C CA . TYR A 1 246 ? -99.321 -24.393 96.960 1.00 41.88 246 TYR A CA 1
ATOM 1958 C C . TYR A 1 246 ? -98.463 -25.505 97.575 1.00 41.88 246 TYR A C 1
ATOM 1960 O O . TYR A 1 246 ? -97.334 -25.773 97.173 1.00 41.88 246 TYR A O 1
ATOM 1968 N N . LEU A 1 247 ? -99.079 -26.240 98.494 1.00 41.56 247 LEU A N 1
ATOM 1969 C CA . LEU A 1 247 ? -98.741 -27.623 98.801 1.00 41.56 247 LEU A CA 1
ATOM 1970 C C . LEU A 1 247 ? -99.479 -28.496 97.766 1.00 41.56 247 LEU A C 1
ATOM 1972 O O . LEU A 1 247 ? -100.521 -29.060 98.084 1.00 41.56 247 LEU A O 1
ATOM 1976 N N . ARG A 1 248 ? -99.038 -28.529 96.491 1.00 38.47 248 ARG A N 1
ATOM 1977 C CA . ARG A 1 248 ? -99.600 -29.504 95.520 1.00 38.47 248 ARG A CA 1
ATOM 1978 C C . ARG A 1 248 ? -98.792 -29.883 94.266 1.00 38.47 248 ARG A C 1
ATOM 1980 O O . ARG A 1 248 ? -99.374 -30.507 93.389 1.00 38.47 248 ARG A O 1
ATOM 1987 N N . ILE A 1 249 ? -97.491 -29.591 94.148 1.00 39.81 249 ILE A N 1
ATOM 1988 C CA . ILE A 1 249 ? -96.686 -30.150 93.025 1.00 39.81 249 ILE A CA 1
ATOM 1989 C C . ILE A 1 249 ? -95.421 -30.906 93.488 1.00 39.81 249 ILE A C 1
ATOM 1991 O O . ILE A 1 249 ? -94.793 -31.613 92.708 1.00 39.81 249 ILE A O 1
ATOM 1995 N N . CYS A 1 250 ? -95.110 -30.935 94.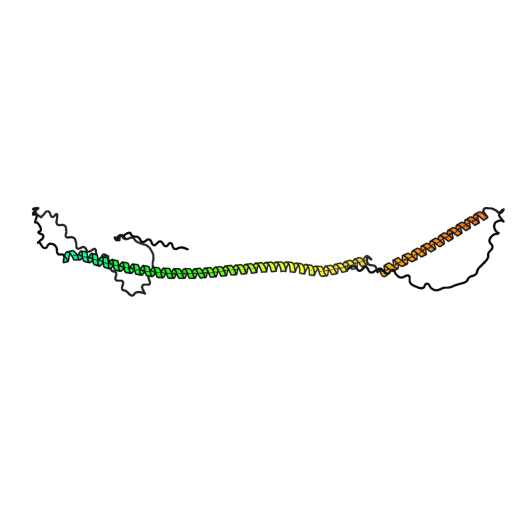788 1.00 37.22 250 CYS A N 1
ATOM 1996 C CA . CYS A 1 250 ? -94.075 -31.832 95.323 1.00 37.22 250 CYS A CA 1
ATOM 1997 C C . CYS A 1 250 ? -94.572 -33.285 95.455 1.00 37.22 250 CYS A C 1
ATOM 1999 O O . CYS A 1 250 ? -94.628 -33.787 96.568 1.00 37.22 250 CYS A O 1
ATOM 2001 N N . TYR A 1 251 ? -94.967 -33.964 94.368 1.00 37.72 251 TYR A N 1
ATOM 2002 C CA . TYR A 1 251 ? -95.157 -35.430 94.372 1.00 37.72 251 TYR A CA 1
ATOM 2003 C C . TYR A 1 251 ? -95.032 -36.107 92.992 1.00 37.72 251 TYR A C 1
ATOM 2005 O O . TYR A 1 251 ? -95.765 -37.029 92.680 1.00 37.72 251 TYR A O 1
ATOM 2013 N N . GLN A 1 252 ? -94.055 -35.729 92.172 1.00 35.69 252 GLN A N 1
ATOM 2014 C CA . GLN A 1 252 ? -93.487 -36.601 91.127 1.00 35.69 252 GLN A CA 1
ATOM 2015 C C . GLN A 1 252 ? -92.197 -35.908 90.675 1.00 35.69 252 GLN A C 1
ATOM 2017 O O . GLN A 1 252 ? -92.261 -34.861 90.056 1.00 35.69 252 GLN A O 1
ATOM 2022 N N . THR A 1 253 ? -90.993 -36.301 91.073 1.00 33.25 253 THR A N 1
ATOM 2023 C CA . THR A 1 253 ? -90.358 -37.612 90.894 1.00 33.25 253 THR A CA 1
ATOM 2024 C C . THR A 1 253 ? -89.254 -37.762 91.947 1.00 33.25 253 THR A C 1
ATOM 2026 O O . THR A 1 253 ? -88.250 -37.061 91.929 1.00 33.25 253 THR A O 1
ATOM 2029 N N . ARG A 1 254 ? -89.482 -38.545 93.002 1.00 32.06 254 ARG A N 1
ATOM 2030 C CA . ARG A 1 254 ? -88.862 -39.864 93.212 1.00 32.06 254 ARG A CA 1
ATOM 2031 C C . ARG A 1 254 ? -87.452 -39.999 92.607 1.00 32.06 254 ARG A C 1
ATOM 2033 O O . ARG A 1 254 ? -87.282 -40.344 91.444 1.00 32.06 254 ARG A O 1
ATOM 2040 N N . VAL A 1 255 ? -86.470 -39.820 93.483 1.00 42.56 255 VAL A N 1
ATOM 2041 C CA . VAL A 1 255 ? -85.123 -40.392 93.413 1.00 42.56 255 VAL A CA 1
ATOM 2042 C C . VAL A 1 255 ? -85.213 -41.896 93.129 1.00 42.56 255 VAL A C 1
ATOM 2044 O O . VAL A 1 255 ? -85.888 -42.613 93.872 1.00 42.56 255 VAL A O 1
ATOM 2047 N N . LYS A 1 256 ? -84.493 -42.387 92.115 1.00 32.59 256 LYS A N 1
ATOM 2048 C CA . LYS A 1 256 ? -83.821 -43.691 92.176 1.00 32.59 256 LYS A CA 1
ATOM 2049 C C . LYS A 1 256 ? -82.474 -43.655 91.435 1.00 32.59 256 LYS A C 1
ATOM 2051 O O . LYS A 1 256 ? -82.313 -42.850 90.523 1.00 32.59 256 LYS A O 1
ATOM 2056 N N . PRO A 1 257 ? -81.514 -44.469 91.906 1.00 47.12 257 PRO A N 1
ATOM 2057 C CA . PRO A 1 257 ? -80.073 -44.264 91.778 1.00 47.12 257 PRO A CA 1
ATOM 2058 C C . PRO A 1 257 ? -79.479 -45.132 90.660 1.00 47.12 257 PRO A C 1
ATOM 2060 O O . PRO A 1 257 ? -80.222 -45.899 90.070 1.00 47.12 257 PRO A O 1
ATOM 2063 N N . TRP A 1 258 ? -78.172 -44.997 90.408 1.00 27.89 258 TRP A N 1
ATOM 2064 C CA . TRP A 1 258 ? -77.171 -45.974 89.910 1.00 27.89 258 TRP A CA 1
ATOM 2065 C C . TRP A 1 258 ? -75.863 -45.153 89.847 1.00 27.89 258 TRP A C 1
ATOM 2067 O O . TRP A 1 258 ? -75.742 -44.236 89.046 1.00 27.89 258 TRP A O 1
ATOM 2077 N N . PHE A 1 259 ? -75.020 -45.152 90.882 1.00 29.19 259 PHE A N 1
ATOM 2078 C CA . PHE A 1 259 ? -73.861 -46.042 91.035 1.00 29.19 259 PHE A CA 1
ATOM 2079 C C . PHE A 1 259 ? -73.364 -46.697 89.738 1.00 29.19 259 PHE A C 1
ATOM 2081 O O . PHE A 1 259 ? -74.032 -47.545 89.156 1.00 29.19 259 PHE A O 1
ATOM 2088 N N . GLY A 1 260 ? -72.150 -46.307 89.354 1.00 27.27 260 GLY A N 1
ATOM 2089 C CA . GLY A 1 260 ? -71.355 -46.853 88.263 1.00 27.27 260 GLY A CA 1
ATOM 2090 C C . GLY A 1 260 ? -70.012 -46.134 88.239 1.00 27.27 260 GLY A C 1
ATOM 2091 O O . GLY A 1 260 ? -69.809 -45.216 87.454 1.00 27.27 260 GLY A O 1
ATOM 2092 N N . TYR A 1 261 ? -69.139 -46.492 89.184 1.00 34.56 261 TYR A N 1
ATOM 2093 C CA . TYR A 1 261 ? -67.712 -46.179 89.139 1.00 34.56 261 TYR A CA 1
ATOM 2094 C C . TYR A 1 261 ? -67.142 -46.526 87.755 1.00 34.56 261 TYR A C 1
ATOM 2096 O O . TYR A 1 261 ? -67.397 -47.622 87.271 1.00 34.56 261 TYR A O 1
ATOM 2104 N N . CYS A 1 262 ? -66.319 -45.644 87.189 1.00 26.94 262 CYS A N 1
ATOM 2105 C CA . CYS A 1 262 ? -64.980 -46.008 86.729 1.00 26.94 262 CYS A CA 1
ATOM 2106 C C . CYS A 1 262 ? -64.149 -44.737 86.549 1.00 26.94 262 CYS A C 1
ATOM 2108 O O . CYS A 1 262 ? -64.277 -43.977 85.593 1.00 26.94 262 CYS A O 1
ATOM 2110 N N . PHE A 1 263 ? -63.302 -44.520 87.549 1.00 34.16 263 PHE A N 1
ATOM 2111 C CA . PHE A 1 263 ? -62.064 -43.778 87.435 1.00 34.16 263 PHE A CA 1
ATOM 2112 C C . PHE A 1 263 ? -61.173 -44.578 86.468 1.00 34.16 263 PHE A C 1
ATOM 2114 O O . PHE A 1 263 ? -60.541 -45.545 86.874 1.00 34.16 263 PHE A O 1
ATOM 2121 N N . GLU A 1 264 ? -61.161 -44.212 85.191 1.00 26.08 264 GLU A N 1
ATOM 2122 C CA . GLU A 1 264 ? -60.139 -44.641 84.233 1.00 26.08 264 GLU A CA 1
ATOM 2123 C C . GLU A 1 264 ? -59.564 -43.388 83.567 1.00 26.08 264 GLU A C 1
ATOM 2125 O O . GLU A 1 264 ? -60.009 -42.916 82.527 1.00 26.08 264 GLU A O 1
ATOM 2130 N N . ASN A 1 265 ? -58.544 -42.823 84.210 1.00 36.31 265 ASN A N 1
ATOM 2131 C CA . ASN A 1 265 ? -57.360 -42.448 83.445 1.00 36.31 265 ASN A CA 1
ATOM 2132 C C . ASN A 1 265 ? -56.569 -43.745 83.199 1.00 36.31 265 ASN A C 1
ATOM 2134 O O . ASN A 1 265 ? -56.669 -44.643 84.038 1.00 36.31 265 ASN A O 1
ATOM 2138 N N . PRO A 1 266 ? -55.685 -43.844 82.194 1.00 51.94 266 PRO A N 1
ATOM 2139 C CA . PRO A 1 266 ? -55.343 -42.877 81.147 1.00 51.94 266 PRO A CA 1
ATOM 2140 C C . PRO A 1 266 ? -55.370 -43.520 79.746 1.00 51.94 266 PRO A C 1
ATOM 2142 O O . PRO A 1 266 ? -55.109 -44.708 79.620 1.00 51.94 266 PRO A O 1
ATOM 2145 N N . SER A 1 267 ? -55.601 -42.746 78.681 1.00 30.28 267 SER A N 1
ATOM 2146 C CA . SER A 1 267 ? -55.018 -42.967 77.337 1.00 30.28 267 SER A CA 1
ATOM 2147 C C . SER A 1 267 ? -55.576 -41.943 76.348 1.00 30.28 267 SER A C 1
ATOM 2149 O O . SER A 1 267 ? -56.368 -42.268 75.468 1.00 30.28 267 SER A O 1
ATOM 2151 N N . TYR A 1 268 ? -55.101 -40.698 76.421 1.00 37.84 268 TYR A N 1
ATOM 2152 C CA . TYR A 1 268 ? -54.979 -39.913 75.190 1.00 37.84 268 TYR A CA 1
ATOM 2153 C C . TYR A 1 268 ? -53.805 -40.505 74.411 1.00 37.84 268 TYR A C 1
ATOM 2155 O O . TYR A 1 268 ? -52.680 -40.014 74.458 1.00 37.84 268 TYR A O 1
ATOM 2163 N N . SER A 1 269 ? -54.048 -41.654 73.781 1.00 34.94 269 SER A N 1
ATOM 2164 C CA . SER A 1 269 ? -53.102 -42.236 72.850 1.00 34.94 269 SER A CA 1
ATOM 2165 C C . SER A 1 269 ? -53.293 -41.564 71.498 1.00 34.94 269 SER A C 1
ATOM 2167 O O . SER A 1 269 ? -54.408 -41.500 70.981 1.00 34.94 269 SER A O 1
ATOM 2169 N N . LEU A 1 270 ? -52.150 -41.186 70.938 1.00 37.28 270 LEU A N 1
ATOM 2170 C CA . LEU A 1 270 ? -51.872 -41.098 69.513 1.00 37.28 270 LEU A CA 1
ATOM 2171 C C . LEU A 1 270 ? -52.421 -39.863 68.792 1.00 37.28 270 LEU A C 1
ATOM 2173 O O . LEU A 1 270 ? -53.551 -39.811 68.323 1.00 37.28 270 LEU A O 1
ATOM 2177 N N . TYR A 1 271 ? -51.497 -38.910 68.622 1.00 36.34 271 TYR A N 1
ATOM 2178 C CA . TYR A 1 271 ? -51.184 -38.333 67.316 1.00 36.34 271 TYR A CA 1
ATOM 2179 C C . TYR A 1 271 ? -52.414 -37.955 66.479 1.00 36.34 271 TYR A C 1
ATOM 2181 O O . TYR A 1 271 ? -52.845 -38.714 65.612 1.00 36.34 271 TYR A O 1
ATOM 2189 N N . ARG A 1 272 ? -52.900 -36.714 66.620 1.00 37.91 272 ARG A N 1
ATOM 2190 C CA . ARG A 1 272 ? -53.427 -36.060 65.417 1.00 37.91 272 ARG A CA 1
ATOM 2191 C C . ARG A 1 272 ? -52.222 -35.783 64.517 1.00 37.91 272 ARG A C 1
ATOM 2193 O O . ARG A 1 272 ? -51.308 -35.085 64.960 1.00 37.91 272 ARG A O 1
ATOM 2200 N N . PRO A 1 273 ? -52.156 -36.362 63.308 1.00 41.09 273 PRO A N 1
ATOM 2201 C CA . PRO A 1 273 ? -51.045 -36.100 62.418 1.00 41.09 273 PRO A CA 1
ATOM 2202 C C . PRO A 1 273 ? -51.056 -34.612 62.065 1.00 41.09 273 PRO A C 1
ATOM 2204 O O . PRO A 1 273 ? -52.105 -34.042 61.759 1.00 41.09 273 PRO A O 1
ATOM 2207 N N . MET A 1 274 ? -49.875 -33.996 62.106 1.00 40.06 274 MET A N 1
ATOM 2208 C CA . MET A 1 274 ? -49.616 -32.752 61.385 1.00 40.06 274 MET A CA 1
ATOM 2209 C C . MET A 1 274 ? -50.182 -32.898 59.966 1.00 40.06 274 MET A C 1
ATOM 2211 O O . MET A 1 274 ? -49.928 -33.932 59.339 1.00 40.06 274 MET A O 1
ATOM 2215 N N . PRO A 1 275 ? -50.921 -31.915 59.423 1.00 43.59 275 PRO A N 1
ATOM 2216 C CA . PRO A 1 275 ? -51.253 -31.938 58.011 1.00 43.59 275 PRO A CA 1
ATOM 2217 C C . PRO A 1 275 ? -49.935 -31.880 57.235 1.00 43.59 275 PRO A C 1
ATOM 2219 O O . PRO A 1 275 ? -49.279 -30.843 57.155 1.00 43.59 275 PRO A O 1
ATOM 2222 N N . THR A 1 276 ? -49.508 -33.023 56.696 1.00 40.53 276 THR A N 1
ATOM 2223 C CA . THR A 1 276 ? -48.382 -33.110 55.772 1.00 40.53 276 THR A CA 1
ATOM 2224 C C . THR A 1 276 ? -48.717 -32.248 54.569 1.00 40.53 276 THR A C 1
ATOM 2226 O O . THR A 1 276 ? -49.524 -32.621 53.716 1.00 40.53 276 THR A O 1
ATOM 2229 N N . ARG A 1 277 ? -48.117 -31.059 54.525 1.00 41.53 277 ARG A N 1
ATOM 2230 C CA . ARG A 1 277 ? -48.172 -30.167 53.376 1.00 41.53 277 ARG A CA 1
ATOM 2231 C C . ARG A 1 277 ? -47.494 -30.890 52.218 1.00 41.53 277 ARG A C 1
ATOM 2233 O O . ARG A 1 277 ? -46.288 -31.130 52.250 1.00 41.53 277 ARG A O 1
ATOM 2240 N N . ALA A 1 278 ? -48.295 -31.272 51.227 1.00 38.94 278 ALA A N 1
ATOM 2241 C CA . ALA A 1 278 ? -47.822 -31.788 49.956 1.00 38.94 278 ALA A CA 1
ATOM 2242 C C . ALA A 1 278 ? -46.719 -30.865 49.418 1.00 38.94 278 ALA A C 1
ATOM 2244 O O . ALA A 1 278 ? -46.916 -29.657 49.261 1.00 38.94 278 ALA A O 1
ATOM 2245 N N . GLN A 1 279 ? -45.541 -31.442 49.183 1.00 39.72 279 GLN A N 1
ATOM 2246 C CA . GLN A 1 279 ? -44.450 -30.792 48.477 1.00 39.72 279 GLN A CA 1
ATOM 2247 C C . GLN A 1 279 ? -44.908 -30.519 47.043 1.00 39.72 279 GLN A C 1
ATOM 2249 O O . GLN A 1 279 ? -44.822 -31.386 46.175 1.00 39.72 279 GLN A O 1
ATOM 2254 N N . ASN A 1 280 ? -45.367 -29.298 46.782 1.00 39.00 280 ASN A N 1
A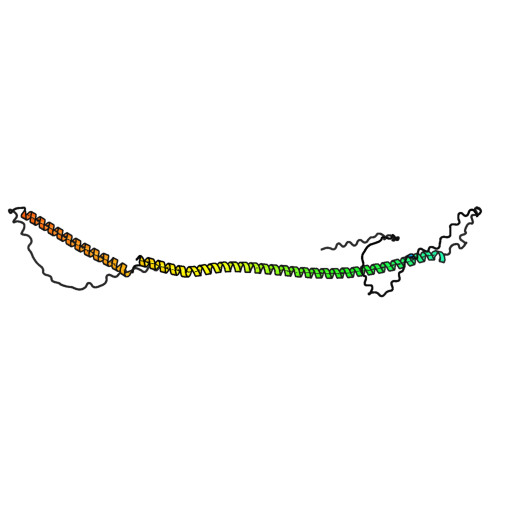TOM 2255 C CA . ASN A 1 280 ? -45.335 -28.762 45.432 1.00 39.00 280 ASN A CA 1
ATOM 2256 C C . ASN A 1 280 ? -43.866 -28.527 45.074 1.00 39.00 280 ASN A C 1
ATOM 2258 O O . ASN A 1 280 ? -43.267 -27.518 45.442 1.00 39.00 280 ASN A O 1
ATOM 2262 N N . ARG A 1 281 ? -43.297 -29.506 44.364 1.00 42.62 281 ARG A N 1
ATOM 2263 C CA . ARG A 1 281 ? -42.193 -29.286 43.434 1.00 42.62 281 ARG A CA 1
ATOM 2264 C C . ARG A 1 281 ? -42.625 -28.196 42.457 1.00 42.62 281 ARG A C 1
ATOM 2266 O O . ARG A 1 281 ? -43.486 -28.445 41.622 1.00 42.62 281 ARG A O 1
ATOM 2273 N N . PHE A 1 282 ? -41.992 -27.036 42.539 1.00 38.56 282 PHE A N 1
ATOM 2274 C CA . PHE A 1 282 ? -41.797 -26.171 41.387 1.00 38.56 282 PHE A CA 1
ATOM 2275 C C . PHE A 1 282 ? -40.317 -25.801 41.334 1.00 38.56 282 PHE A C 1
ATOM 2277 O O . PHE A 1 282 ? -39.762 -25.268 42.297 1.00 38.56 282 PHE A O 1
ATOM 2284 N N . LEU A 1 283 ? -39.709 -26.241 40.231 1.00 41.75 283 LEU A N 1
ATOM 2285 C CA . LEU A 1 283 ? -38.524 -25.657 39.612 1.00 41.75 283 LEU A CA 1
ATOM 2286 C C . LEU A 1 283 ? -38.815 -24.207 39.212 1.00 41.75 283 LEU A C 1
ATOM 2288 O O . LEU A 1 283 ? -39.993 -23.934 38.879 1.00 41.75 283 LEU A O 1
#

Organism: NCBI:txid325452

pLDDT: mean 71.66, std 25.5, range [26.08, 98.44]

Sequence (283 aa):
MDQDLSYSYSSKPRPVQTNRSKARDGGVYVFDLNCLGLPCGDLDVSVWLNSKPIPPNIMHDPRIPRGSVFAPIEESDGLFNFDVEVMPLLNVLVNKTLAQALLEVKEEQEIRLLHCQHEALKSDKSDAQQEERALEDKAKEAQRRKELIKKKKAEDLQQDRVMREKLLAWQLARPLASQAISQATSTLYKKGVFYDPILRDLTLWMQCDIYEAADANIRLRYLSSQLLDGNLMTVLLCMGYGGRLYLRICYQTRVKPWFGYCFENPSYSLYRPMPTRAQNRFL

Solvent-accessible surface area (backbone atoms only — not comparable to full-atom values): 18404 Å² total; per-residue (Å²): 136,82,90,82,79,80,77,77,81,72,87,62,82,78,76,82,83,70,92,72,94,70,93,76,82,88,79,90,73,83,72,80,72,84,84,61,100,62,86,83,72,84,76,70,77,78,71,82,71,77,67,74,78,75,76,78,81,82,83,80,62,93,87,62,84,93,70,92,74,84,77,82,82,59,95,84,69,69,87,72,55,65,79,68,66,45,46,65,57,50,51,53,51,53,51,49,53,52,54,48,53,54,48,53,55,51,52,53,51,51,53,53,51,51,50,55,53,49,52,52,55,49,49,53,49,53,52,52,52,52,52,51,52,54,51,50,52,53,50,52,51,52,48,53,53,51,51,52,52,51,51,51,53,52,52,52,52,51,52,52,50,55,49,49,53,52,51,50,53,49,65,54,45,56,59,50,51,53,50,50,51,54,51,51,51,53,55,36,52,76,70,59,72,68,68,60,66,67,63,53,52,49,51,53,52,50,48,54,55,51,51,55,53,49,51,51,52,52,50,52,50,52,52,51,49,53,52,50,53,51,51,49,52,52,50,48,53,60,63,70,53,69,92,75,86,81,96,78,70,95,82,77,79,85,89,79,89,78,91,77,88,76,95,73,81,88,78,95,70,75,80,80,74,76,84,78,74,77,81,77,86,73,134